Protein AF-A0A7J9DQA8-F1 (afdb_monomer)

Radius of gyration: 19.62 Å; Cα contacts (8 Å, |Δi|>4): 265; chains: 1; bounding box: 52×36×56 Å

Secondary structure (DSSP, 8-state):
----BTTB-----------SS--B--TT-HHHHH--SS--EEPPSSSS--SSPPPTT-EEHHHHHHHHHTS---S--------TT-EEEEEEE--TTSSPEEEEEETHHHHHHHHHHHHHS---TT-EEE----TTSTHHHHHHHHHHHTTPEEP---S-TTSHHHHHHHHHHHHHHHHT-SS----EE---SS-SS--EEEE-------

InterPro domains:
  IPR000873 AMP-dependent synthetase/ligase domain [PF00501] (58-165)
  IPR020845 AMP-binding, conserved site [PS00455] (90-101)
  IPR042099 ANL, N-terminal domain [G3DSA:3.40.50.12780] (25-192)
  IPR060614 Probable acyl-activating enzyme 17/18-like [PTHR44378] (31-171)

Nearest PDB structures (foldseek):
  4d4h-assembly1_A  TM=7.237E-01  e=1.135E-04  Planktothrix agardhii
  7ywk-assembly2_B  TM=7.013E-01  e=5.247E-04  Brevibacillus parabrevis
  4gs5-assembly1_A  TM=7.900E-01  e=3.336E-03  Dyadobacter fermentans DSM 18053
  9be3-assembly1_A  TM=8.246E-01  e=7.645E-03  Brevibacillus parabrevis
  6p3i-assembly1_A  TM=5.960E-01  e=1.357E-02  Eleftheria terrae

Organism: NCBI:txid34281

Mean predicted aligned error: 12.49 Å

Structure (mmCIF, N/CA/C/O backbone):
data_AF-A0A7J9DQA8-F1
#
_entry.id   AF-A0A7J9DQA8-F1
#
loop_
_atom_site.group_PDB
_atom_site.id
_atom_site.type_symbol
_atom_site.label_atom_id
_atom_site.label_alt_id
_atom_site.label_comp_id
_atom_site.label_asym_id
_atom_site.label_entity_id
_atom_site.label_seq_id
_atom_site.pdbx_PDB_ins_code
_atom_site.Cartn_x
_atom_site.Cartn_y
_atom_site.Cartn_z
_atom_site.occupancy
_atom_site.B_iso_or_equiv
_atom_site.auth_seq_id
_atom_site.auth_comp_id
_atom_site.auth_asym_id
_atom_site.auth_atom_id
_atom_site.pdbx_PDB_model_num
ATOM 1 N N . MET A 1 1 ? -19.651 7.550 0.293 1.00 22.80 1 MET A N 1
ATOM 2 C CA . MET A 1 1 ? -19.763 9.020 0.364 1.00 22.80 1 MET A CA 1
ATOM 3 C C . MET A 1 1 ? -18.492 9.519 1.039 1.00 22.80 1 MET A C 1
ATOM 5 O O . MET A 1 1 ? -18.241 9.113 2.163 1.00 22.80 1 MET A O 1
ATOM 9 N N . CYS A 1 2 ? -17.629 10.237 0.318 1.00 22.91 2 CYS A N 1
ATOM 10 C CA . CYS A 1 2 ? -16.375 10.779 0.850 1.00 22.91 2 CYS A CA 1
ATOM 11 C C . CYS A 1 2 ? -16.709 12.060 1.626 1.00 22.91 2 CYS A C 1
ATOM 13 O O . CYS A 1 2 ? -17.285 12.974 1.035 1.00 22.91 2 CYS A O 1
ATOM 15 N N . ARG A 1 3 ? -16.423 12.123 2.930 1.00 24.42 3 ARG A N 1
ATOM 16 C CA . ARG A 1 3 ? -16.505 13.375 3.697 1.00 24.42 3 ARG A CA 1
ATOM 17 C C . ARG A 1 3 ? -15.099 13.962 3.756 1.00 24.42 3 ARG A C 1
ATOM 19 O O . ARG A 1 3 ? -14.233 13.425 4.433 1.00 24.42 3 ARG A O 1
ATOM 26 N N . SER A 1 4 ? -14.876 15.020 2.983 1.00 25.25 4 SER A N 1
ATOM 27 C CA . SER A 1 4 ? -13.669 15.842 3.049 1.00 25.25 4 SER A CA 1
ATOM 28 C C . SER A 1 4 ? -13.911 16.939 4.080 1.00 25.25 4 SER A C 1
ATOM 30 O O . SER A 1 4 ? -14.714 17.840 3.838 1.00 25.25 4 SER A O 1
ATOM 32 N N . GLN A 1 5 ? -13.242 16.860 5.226 1.00 25.47 5 GLN A N 1
ATOM 33 C CA . GLN A 1 5 ? -12.885 18.055 5.982 1.00 25.47 5 GLN A CA 1
ATOM 34 C C . GLN A 1 5 ? -11.370 18.220 5.857 1.00 25.47 5 GLN A C 1
ATOM 36 O O . GLN A 1 5 ? -10.613 17.255 5.945 1.00 25.47 5 GLN A O 1
ATOM 41 N N . SER A 1 6 ? -10.968 19.446 5.529 1.00 35.44 6 SER A N 1
ATOM 42 C CA . SER A 1 6 ? -9.615 19.924 5.218 1.00 35.44 6 SER A CA 1
ATOM 43 C C . SER A 1 6 ? -8.465 19.000 5.663 1.00 35.44 6 SER A C 1
ATOM 45 O O . SER A 1 6 ? -8.165 18.891 6.849 1.00 35.44 6 SER A O 1
ATOM 47 N N . ASN A 1 7 ? -7.790 18.411 4.666 1.00 31.08 7 ASN A N 1
ATOM 48 C CA . ASN A 1 7 ? -6.582 17.569 4.732 1.00 31.08 7 ASN A CA 1
ATOM 49 C C . ASN A 1 7 ? -6.726 16.115 5.211 1.00 31.08 7 ASN A C 1
ATOM 51 O O . ASN A 1 7 ? -5.703 15.456 5.394 1.00 31.08 7 ASN A O 1
ATOM 55 N N . ILE A 1 8 ? -7.941 15.579 5.353 1.00 33.28 8 ILE A N 1
ATOM 56 C CA . ILE A 1 8 ? -8.134 14.175 5.743 1.00 33.28 8 ILE A CA 1
ATOM 57 C C . ILE A 1 8 ? -9.010 13.464 4.711 1.00 33.28 8 ILE A C 1
ATOM 59 O O . ILE A 1 8 ? -10.142 13.864 4.445 1.00 33.28 8 ILE A O 1
ATOM 63 N N . ALA A 1 9 ? -8.468 12.405 4.107 1.00 37.38 9 ALA A N 1
ATOM 64 C CA . ALA A 1 9 ? -9.199 11.532 3.199 1.00 37.38 9 ALA A CA 1
ATOM 65 C C . ALA A 1 9 ? -9.482 10.199 3.900 1.00 37.38 9 ALA A C 1
ATOM 67 O O . ALA A 1 9 ? -8.571 9.400 4.113 1.00 37.38 9 ALA A O 1
ATOM 68 N N . PHE A 1 10 ? -10.746 9.966 4.250 1.00 32.81 10 PHE A N 1
ATOM 69 C CA . PHE A 1 10 ? -11.227 8.675 4.736 1.00 32.81 10 PHE A CA 1
ATOM 70 C C . PHE A 1 10 ? -11.721 7.841 3.549 1.00 32.81 10 PHE A C 1
ATOM 72 O O . PHE A 1 10 ? -12.544 8.308 2.757 1.00 32.81 10 PHE A O 1
ATOM 79 N N . TYR A 1 11 ? -11.243 6.600 3.428 1.00 36.62 11 TYR A N 1
ATOM 80 C CA . TYR A 1 11 ? -11.641 5.668 2.364 1.00 36.62 11 TYR A CA 1
ATOM 81 C C . TYR A 1 11 ? -12.439 4.491 2.952 1.00 36.62 11 TYR A C 1
ATOM 83 O O . TYR A 1 11 ? -11.858 3.462 3.284 1.00 36.62 11 TYR A O 1
ATOM 91 N N . PRO A 1 12 ? -13.775 4.615 3.086 1.00 30.05 12 PRO A N 1
ATOM 92 C CA . PRO A 1 12 ? -14.590 3.694 3.882 1.00 30.05 12 PRO A CA 1
ATOM 93 C C . PRO A 1 12 ? -15.119 2.470 3.111 1.00 30.05 12 PRO A C 1
ATOM 95 O O . PRO A 1 12 ? -16.199 1.976 3.434 1.00 30.05 12 PRO A O 1
ATOM 98 N N . ARG A 1 13 ? -14.456 2.008 2.041 1.00 26.39 13 ARG A N 1
ATOM 99 C CA . ARG A 1 13 ? -14.834 0.750 1.361 1.00 26.39 13 ARG A CA 1
ATOM 100 C C . ARG A 1 13 ? -13.820 0.344 0.297 1.00 26.39 13 ARG A C 1
ATOM 102 O O . ARG A 1 13 ? -13.638 1.058 -0.687 1.00 26.39 13 ARG A O 1
ATOM 109 N N . TYR A 1 14 ? -13.232 -0.838 0.461 1.00 31.16 14 TYR A N 1
ATOM 110 C CA . TYR A 1 14 ? -12.548 -1.527 -0.625 1.00 31.16 14 TYR A CA 1
ATOM 111 C C . TYR A 1 14 ? -13.603 -2.179 -1.521 1.00 31.16 14 TYR A C 1
ATOM 113 O O . TYR A 1 14 ? -14.250 -3.152 -1.144 1.00 31.16 14 TYR A O 1
ATOM 121 N N . VAL A 1 15 ? -13.804 -1.621 -2.709 1.00 25.11 15 VAL A N 1
ATOM 122 C CA . VAL A 1 15 ? -14.340 -2.381 -3.838 1.00 25.11 15 VAL A CA 1
ATOM 123 C C . VAL A 1 15 ? -13.109 -2.762 -4.637 1.00 25.11 15 VAL A C 1
ATOM 125 O O . VAL A 1 15 ? -12.401 -1.871 -5.106 1.00 25.11 15 VAL A O 1
ATOM 128 N N . GLY A 1 16 ? -12.816 -4.061 -4.722 1.00 25.77 16 GLY A N 1
ATOM 129 C CA . GLY A 1 16 ? -11.712 -4.591 -5.516 1.00 25.77 16 GLY A CA 1
ATOM 130 C C . GLY A 1 16 ? -11.900 -4.208 -6.978 1.00 25.77 16 GLY A C 1
ATOM 131 O O . GLY A 1 16 ? -12.537 -4.920 -7.747 1.00 25.77 16 GLY A O 1
ATOM 132 N N . CYS A 1 17 ? -11.388 -3.040 -7.349 1.00 23.64 17 CYS A N 1
ATOM 133 C CA . CYS A 1 17 ? -11.404 -2.565 -8.713 1.00 23.64 17 CYS A CA 1
ATOM 134 C C . CYS A 1 17 ? -10.226 -3.228 -9.420 1.00 23.64 17 CYS A C 1
ATOM 136 O O . CYS A 1 17 ? -9.066 -2.971 -9.091 1.00 23.64 17 CYS A O 1
ATOM 138 N N . SER A 1 18 ? -10.519 -4.109 -10.374 1.00 28.45 18 SER A N 1
ATOM 139 C CA . SER A 1 18 ? -9.511 -4.548 -11.328 1.00 28.45 18 SER A CA 1
ATOM 140 C C . SER A 1 18 ? -9.129 -3.344 -12.184 1.00 28.45 18 SER A C 1
ATOM 142 O O . SER A 1 18 ? -9.852 -2.954 -13.101 1.00 28.45 18 SER A O 1
ATOM 144 N N . PHE A 1 19 ? -7.996 -2.728 -11.860 1.00 28.55 19 PHE A N 1
ATOM 145 C CA . PHE A 1 19 ? -7.361 -1.771 -12.748 1.00 28.55 19 PHE A CA 1
ATOM 146 C C . PHE A 1 19 ? -6.809 -2.559 -13.937 1.00 28.55 19 PHE A C 1
ATOM 148 O O . PHE A 1 19 ? -5.835 -3.296 -13.822 1.00 28.55 19 PHE A O 1
ATOM 155 N N . ARG A 1 20 ? -7.484 -2.436 -15.085 1.00 29.25 20 ARG A N 1
ATOM 156 C CA . ARG A 1 20 ? -7.071 -3.025 -16.371 1.00 29.25 20 ARG A CA 1
ATOM 157 C C . ARG A 1 20 ? -5.769 -2.428 -16.926 1.00 29.25 20 ARG A C 1
ATOM 159 O O . ARG A 1 20 ? -5.288 -2.897 -17.949 1.00 29.25 20 ARG A O 1
ATOM 166 N N . GLU A 1 21 ? -5.212 -1.410 -16.277 1.00 30.06 21 GLU A N 1
ATOM 167 C CA . GLU A 1 21 ? -4.067 -0.633 -16.745 1.00 30.06 21 GLU A CA 1
ATOM 168 C C . GLU A 1 21 ? -3.073 -0.539 -15.579 1.00 30.06 21 GLU A C 1
ATOM 170 O O . GLU A 1 21 ? -3.403 -0.025 -14.509 1.00 30.06 21 GLU A O 1
ATOM 175 N N . HIS A 1 22 ? -1.911 -1.174 -15.734 1.00 39.53 22 HIS A N 1
ATOM 176 C CA . HIS A 1 22 ? -0.985 -1.450 -14.642 1.00 39.53 22 HIS A CA 1
ATOM 177 C C . HIS A 1 22 ? 0.104 -0.367 -14.478 1.00 39.53 22 HIS A C 1
ATOM 179 O O . HIS A 1 22 ? 0.573 0.226 -15.441 1.00 39.53 22 HIS A O 1
ATOM 185 N N . PHE A 1 23 ? 0.569 -0.260 -13.227 1.00 33.25 23 PHE A N 1
ATOM 186 C CA . PHE A 1 23 ? 1.816 0.336 -12.723 1.00 33.25 23 PHE A CA 1
ATOM 187 C C . PHE A 1 23 ? 1.889 1.870 -12.572 1.00 33.25 23 PHE A C 1
ATOM 189 O O . PHE A 1 23 ? 2.045 2.625 -13.526 1.00 33.25 23 PHE A O 1
ATOM 196 N N . VAL A 1 24 ? 1.888 2.306 -11.302 1.00 36.50 24 VAL A N 1
ATOM 197 C CA . VAL A 1 24 ? 2.464 3.582 -10.847 1.00 36.50 24 VAL A CA 1
ATOM 198 C C . VAL A 1 24 ? 3.965 3.349 -10.702 1.00 36.50 24 VAL A C 1
ATOM 200 O O . VAL A 1 24 ? 4.386 2.590 -9.829 1.00 36.50 24 VAL A O 1
ATOM 203 N N . LEU A 1 25 ? 4.764 3.945 -11.584 1.00 42.09 25 LEU A N 1
ATOM 204 C CA . LEU A 1 25 ? 6.211 3.733 -11.634 1.00 42.09 25 LEU A CA 1
ATOM 205 C C . LEU A 1 25 ? 6.961 4.982 -11.186 1.00 42.09 25 LEU A C 1
ATOM 207 O O . LEU A 1 25 ? 6.647 6.105 -11.579 1.00 42.09 25 LEU A O 1
ATOM 211 N N . TRP A 1 26 ? 7.971 4.758 -10.350 1.00 39.41 26 TRP A N 1
ATOM 212 C CA . TRP A 1 26 ? 8.922 5.768 -9.914 1.00 39.41 26 TRP A CA 1
ATOM 213 C C . TRP A 1 26 ? 9.812 6.148 -11.109 1.00 39.41 26 TRP A C 1
ATOM 215 O O . TRP A 1 26 ? 10.642 5.362 -11.561 1.00 39.41 26 TRP A O 1
ATOM 225 N N . GLY A 1 27 ? 9.580 7.338 -11.667 1.00 36.75 27 GLY A N 1
ATOM 226 C CA . GLY A 1 27 ? 10.054 7.765 -12.990 1.00 36.75 27 GLY A CA 1
ATOM 227 C C . GLY A 1 27 ? 11.539 8.117 -13.117 1.00 36.75 27 GLY A C 1
ATOM 228 O O . GLY A 1 27 ? 11.855 9.204 -13.593 1.00 36.75 27 GLY A O 1
ATOM 229 N N . LYS A 1 28 ? 12.455 7.227 -12.722 1.00 43.16 28 LYS A N 1
ATOM 230 C CA . LYS A 1 28 ? 13.888 7.364 -13.057 1.00 43.16 28 LYS A CA 1
ATOM 231 C C . LYS A 1 28 ? 14.604 6.072 -13.465 1.00 43.16 28 LYS A C 1
ATOM 233 O O . LYS A 1 28 ? 15.791 6.143 -13.747 1.00 43.16 28 LYS A O 1
ATOM 238 N N . GLU A 1 29 ? 13.925 4.927 -13.519 1.00 56.78 29 GLU A N 1
ATOM 239 C CA . GLU A 1 29 ? 14.590 3.641 -13.768 1.00 56.78 29 GLU A CA 1
ATOM 240 C C . GLU A 1 29 ? 14.551 3.245 -15.263 1.00 56.78 29 GLU A C 1
ATOM 242 O O . GLU A 1 29 ? 13.463 2.964 -15.776 1.00 56.78 29 GLU A O 1
ATOM 247 N N . PRO A 1 30 ? 15.696 3.173 -15.975 1.00 53.59 30 PRO A N 1
ATOM 248 C CA . PRO A 1 30 ? 15.748 2.855 -17.409 1.00 53.59 30 PRO A CA 1
ATOM 249 C C . PRO A 1 30 ? 15.118 1.500 -17.761 1.00 53.59 30 PRO A C 1
ATOM 251 O O . PRO A 1 30 ? 14.457 1.362 -18.786 1.00 53.59 30 PRO A O 1
ATOM 254 N N . ARG A 1 31 ? 15.222 0.510 -16.868 1.00 57.56 31 ARG A N 1
ATOM 255 C CA . ARG A 1 31 ? 14.706 -0.855 -17.096 1.00 57.56 31 ARG A CA 1
ATOM 256 C C . ARG A 1 31 ? 13.184 -0.936 -17.163 1.00 57.56 31 ARG A C 1
ATOM 258 O O . ARG A 1 31 ? 12.629 -1.873 -17.727 1.00 57.56 31 ARG A O 1
ATOM 265 N N . VAL A 1 32 ? 12.492 0.038 -16.575 1.00 57.41 32 VAL A N 1
ATOM 266 C CA . VAL A 1 32 ? 11.029 0.129 -16.649 1.00 57.41 32 VAL A CA 1
ATOM 267 C C . VAL A 1 32 ? 10.589 0.546 -18.053 1.00 57.41 32 VAL A C 1
ATOM 269 O O . VAL A 1 32 ? 9.558 0.084 -18.534 1.00 57.41 32 VAL A O 1
ATOM 272 N N . VAL A 1 33 ? 11.393 1.371 -18.728 1.00 55.47 33 VAL A N 1
ATOM 273 C CA . VAL A 1 33 ? 11.162 1.783 -20.119 1.00 55.47 33 VAL A CA 1
ATOM 274 C C . VAL A 1 33 ? 11.298 0.575 -21.056 1.00 55.47 33 VAL A C 1
ATOM 276 O O . VAL A 1 33 ? 10.504 0.429 -21.983 1.00 55.47 33 VAL A O 1
ATOM 279 N N . GLU A 1 34 ? 12.223 -0.338 -20.756 1.00 57.22 34 GLU A N 1
ATOM 280 C CA . GLU A 1 34 ? 12.478 -1.573 -21.516 1.00 57.22 34 GLU A CA 1
ATOM 281 C C . GLU A 1 34 ? 11.451 -2.700 -21.261 1.00 57.22 34 GLU A C 1
ATOM 283 O O . GLU A 1 34 ? 11.358 -3.645 -22.043 1.00 57.22 34 GLU A O 1
ATOM 288 N N . ALA A 1 35 ? 10.646 -2.618 -20.192 1.00 61.06 35 ALA A N 1
ATOM 289 C CA . ALA A 1 35 ? 9.596 -3.592 -19.886 1.00 61.06 35 ALA A CA 1
ATOM 290 C C . ALA A 1 35 ? 8.347 -3.337 -20.762 1.00 61.06 35 ALA A C 1
ATOM 292 O O . ALA A 1 35 ? 7.496 -2.499 -20.452 1.00 61.06 35 ALA A O 1
ATOM 293 N N . ASP A 1 36 ? 8.266 -4.033 -21.896 1.00 58.34 36 ASP A N 1
ATOM 294 C CA . ASP A 1 36 ? 7.538 -3.569 -23.088 1.00 58.34 36 ASP A CA 1
ATOM 295 C C . ASP A 1 36 ? 5.993 -3.744 -23.142 1.00 58.34 36 ASP A C 1
ATOM 297 O O . ASP A 1 36 ? 5.334 -2.887 -23.726 1.00 58.34 36 ASP A O 1
ATOM 301 N N . PRO A 1 37 ? 5.299 -4.737 -22.546 1.00 67.12 37 PRO A N 1
ATOM 302 C CA . PRO A 1 37 ? 3.921 -4.979 -23.000 1.00 67.12 37 PRO A CA 1
ATOM 303 C C . PRO A 1 37 ? 2.843 -4.056 -22.402 1.00 67.12 37 PRO A C 1
ATOM 305 O O . PRO A 1 37 ? 1.724 -4.031 -22.916 1.00 67.12 37 PRO A O 1
ATOM 308 N N . PHE A 1 38 ? 3.113 -3.319 -21.318 1.00 73.56 38 PHE A N 1
ATOM 309 C CA . PHE A 1 38 ? 2.059 -2.610 -20.582 1.00 73.56 38 PHE A CA 1
ATOM 310 C C . PHE A 1 38 ? 2.205 -1.088 -20.639 1.00 73.56 38 PHE A C 1
ATOM 312 O O . PHE A 1 38 ? 3.262 -0.533 -20.340 1.00 73.56 38 PHE A O 1
ATOM 319 N N . LYS A 1 39 ? 1.089 -0.424 -20.967 1.00 82.44 39 LYS A N 1
ATOM 320 C CA . LYS A 1 39 ? 0.899 1.019 -20.785 1.00 82.44 39 LYS A CA 1
ATOM 321 C C . LYS A 1 39 ? 1.094 1.373 -19.314 1.00 82.44 39 LYS A C 1
ATOM 323 O O . LYS A 1 39 ? 0.380 0.828 -18.472 1.00 82.44 39 LYS A O 1
ATOM 328 N N . ALA A 1 40 ? 1.989 2.313 -19.041 1.00 84.81 40 ALA A N 1
ATOM 329 C CA . ALA A 1 40 ? 2.179 2.894 -17.722 1.00 84.81 40 ALA A CA 1
ATOM 330 C C . ALA A 1 40 ? 1.452 4.240 -17.598 1.00 84.81 40 ALA A C 1
ATOM 332 O O . ALA A 1 40 ? 1.360 5.020 -18.551 1.00 84.81 40 ALA A O 1
ATOM 333 N N . ILE A 1 41 ? 0.967 4.524 -16.389 1.00 88.50 41 ILE A N 1
ATOM 334 C CA . ILE A 1 41 ? 0.468 5.848 -16.013 1.00 88.50 41 ILE A CA 1
ATOM 335 C C . ILE A 1 41 ? 1.539 6.498 -15.139 1.00 88.50 41 ILE A C 1
ATOM 337 O O . ILE A 1 41 ? 1.817 6.037 -14.029 1.00 88.50 41 ILE A O 1
ATOM 341 N N . VAL A 1 42 ? 2.153 7.569 -15.637 1.00 85.62 42 VAL A N 1
ATOM 342 C CA . VAL A 1 42 ? 3.329 8.171 -14.997 1.00 85.62 42 VAL A CA 1
ATOM 343 C C . VAL A 1 42 ? 2.931 9.358 -14.129 1.00 85.62 42 VAL A C 1
ATOM 345 O O . VAL A 1 42 ? 2.337 10.333 -14.602 1.00 85.62 42 VAL A O 1
ATOM 348 N N . LEU A 1 43 ? 3.275 9.278 -12.843 1.00 86.94 43 LEU A N 1
ATOM 349 C CA . LEU A 1 43 ? 2.979 10.308 -11.854 1.00 86.94 43 LEU A CA 1
ATOM 350 C C . LEU A 1 43 ? 4.215 11.195 -11.633 1.00 86.94 43 LEU A C 1
ATOM 352 O O . LEU A 1 43 ? 5.302 10.669 -11.382 1.00 86.94 43 LEU A O 1
ATOM 356 N N . PRO A 1 44 ? 4.080 12.533 -11.698 1.00 83.31 44 PRO A N 1
ATOM 357 C CA . PRO A 1 44 ? 5.175 13.428 -11.350 1.00 83.31 44 PRO A CA 1
ATOM 358 C C . PRO A 1 44 ? 5.444 13.386 -9.839 1.00 83.31 44 PRO A C 1
ATOM 360 O O . PRO A 1 44 ? 4.519 13.334 -9.032 1.00 83.31 44 PRO A O 1
ATOM 363 N N . VAL A 1 45 ? 6.722 13.455 -9.450 1.00 73.62 45 VAL A N 1
ATOM 364 C CA . VAL A 1 45 ? 7.130 13.539 -8.031 1.00 73.62 45 VAL A CA 1
ATOM 365 C C . VAL A 1 45 ? 6.687 14.868 -7.409 1.00 73.62 45 VAL A C 1
ATOM 367 O O . VAL A 1 45 ? 6.352 14.927 -6.230 1.00 73.62 45 VAL A O 1
ATOM 370 N N . SER A 1 46 ? 6.679 15.940 -8.204 1.00 76.44 46 SER A N 1
ATOM 371 C CA . SER A 1 46 ? 6.175 17.257 -7.822 1.00 76.44 46 SER A CA 1
ATOM 372 C C . SER A 1 46 ? 5.668 18.004 -9.056 1.00 76.44 46 SER A C 1
ATOM 374 O O . SER A 1 46 ? 6.189 17.820 -10.158 1.00 76.44 46 SER A O 1
ATOM 376 N N . GLY A 1 47 ? 4.660 18.856 -8.872 1.00 79.56 47 GLY A N 1
ATOM 377 C CA . GLY A 1 47 ? 4.038 19.620 -9.952 1.00 79.56 47 GLY A CA 1
ATOM 378 C C . GLY A 1 47 ? 3.206 18.764 -10.914 1.00 79.56 47 GLY A C 1
ATOM 379 O O . GLY A 1 47 ? 2.735 17.686 -10.567 1.00 79.56 47 GLY A O 1
ATOM 380 N N . ASN A 1 48 ? 3.003 19.276 -12.132 1.00 76.38 48 ASN A N 1
ATOM 381 C CA . ASN A 1 48 ? 2.126 18.671 -13.148 1.00 76.38 48 ASN A CA 1
ATOM 382 C C . ASN A 1 48 ? 2.874 18.103 -14.364 1.00 76.38 48 ASN A C 1
ATOM 384 O O . ASN A 1 48 ? 2.246 17.504 -15.237 1.00 76.38 48 ASN A O 1
ATOM 388 N N . SER A 1 49 ? 4.183 18.331 -14.461 1.00 78.06 49 SER A N 1
ATOM 389 C CA . SER A 1 49 ? 5.008 17.940 -15.603 1.00 78.06 49 SER A CA 1
ATOM 390 C C . SER A 1 49 ? 5.882 16.745 -15.253 1.00 78.06 49 SER A C 1
ATOM 392 O O . SER A 1 49 ? 6.555 16.738 -14.222 1.00 78.06 49 SER A O 1
ATOM 394 N N . VAL A 1 50 ? 5.908 15.758 -16.140 1.00 80.75 50 VAL A N 1
ATOM 395 C CA . VAL A 1 50 ? 6.850 14.645 -16.057 1.00 80.75 50 VAL A CA 1
ATOM 396 C C . VAL A 1 50 ? 8.196 15.126 -16.615 1.00 80.75 50 VAL A C 1
ATOM 398 O O . VAL A 1 50 ? 8.241 15.691 -17.701 1.00 80.75 50 VAL A O 1
ATOM 401 N N . GLY A 1 51 ? 9.287 14.951 -15.866 1.00 78.19 51 GLY A N 1
ATOM 402 C CA . GLY A 1 51 ? 10.637 15.386 -16.265 1.00 78.19 51 GLY A CA 1
ATOM 403 C C . GLY A 1 51 ? 11.386 14.401 -17.170 1.00 78.19 51 GLY A C 1
ATOM 404 O O . GLY A 1 51 ? 12.610 14.456 -17.225 1.00 78.19 51 GLY A O 1
ATOM 405 N N . ILE A 1 52 ? 10.673 13.468 -17.804 1.00 80.50 52 ILE A N 1
ATOM 406 C CA . ILE A 1 52 ? 11.210 12.431 -18.692 1.00 80.50 52 ILE A CA 1
ATOM 407 C C . ILE A 1 52 ? 10.354 12.352 -19.958 1.00 80.50 52 ILE A C 1
ATOM 409 O O . ILE A 1 52 ? 9.159 12.654 -19.917 1.00 80.50 52 ILE A O 1
ATOM 413 N N . GLU A 1 53 ? 10.957 11.929 -21.066 1.00 83.31 53 GLU A N 1
ATOM 414 C CA . GLU A 1 53 ? 10.220 11.592 -22.283 1.00 83.31 53 GLU A CA 1
ATOM 415 C C . GLU A 1 53 ? 9.456 10.276 -22.067 1.00 83.31 53 GLU A C 1
ATOM 417 O O . GLU A 1 53 ? 10.027 9.277 -21.627 1.00 83.31 53 GLU A O 1
ATOM 422 N N . LEU A 1 54 ? 8.145 10.296 -22.315 1.00 84.06 54 LEU A N 1
ATOM 423 C CA . LEU A 1 54 ? 7.281 9.126 -22.161 1.00 84.06 54 LEU A CA 1
ATOM 424 C C . LEU A 1 54 ? 7.351 8.236 -23.404 1.00 84.06 54 LEU A C 1
ATOM 426 O O . LEU A 1 54 ? 7.483 8.726 -24.526 1.00 84.06 54 LEU A O 1
ATOM 430 N N . ARG A 1 55 ? 7.183 6.922 -23.221 1.00 83.94 55 ARG A N 1
ATOM 431 C CA . ARG A 1 55 ? 6.992 6.002 -24.351 1.00 83.94 55 ARG A CA 1
ATOM 432 C C . ARG A 1 55 ? 5.675 6.317 -25.057 1.00 83.94 55 ARG A C 1
ATOM 434 O O . ARG A 1 55 ? 4.734 6.799 -24.434 1.00 83.94 55 ARG A O 1
ATOM 441 N N . LYS A 1 56 ? 5.567 5.965 -26.342 1.00 85.75 56 LYS A N 1
ATOM 442 C CA . LYS A 1 56 ? 4.374 6.249 -27.166 1.00 85.75 56 LYS A CA 1
ATOM 443 C C . LYS A 1 56 ? 3.064 5.716 -26.570 1.00 85.75 56 LYS A C 1
ATOM 445 O O . LYS A 1 56 ? 2.010 6.284 -26.830 1.00 85.75 56 LYS A O 1
ATOM 450 N N . GLN A 1 57 ? 3.118 4.612 -25.826 1.00 86.12 57 GLN A N 1
ATOM 451 C CA . GLN A 1 57 ? 1.956 3.985 -25.196 1.00 86.12 57 GLN A CA 1
ATOM 452 C C . GLN A 1 57 ? 1.636 4.516 -23.794 1.00 86.12 57 GLN A C 1
ATOM 454 O O . GLN A 1 57 ? 0.521 4.285 -23.323 1.00 86.12 57 GLN A O 1
ATOM 459 N N . ASP A 1 58 ? 2.591 5.167 -23.128 1.00 87.50 58 ASP A N 1
ATOM 460 C CA . ASP A 1 58 ? 2.445 5.646 -21.755 1.00 87.50 58 ASP A CA 1
ATOM 461 C C . ASP A 1 58 ? 1.716 6.987 -21.726 1.00 87.50 58 ASP A C 1
ATOM 463 O O . ASP A 1 58 ? 1.790 7.776 -22.664 1.00 87.50 58 ASP A O 1
ATOM 467 N N . VAL A 1 59 ? 1.027 7.261 -20.620 1.00 89.81 59 VAL A N 1
ATOM 468 C CA . VAL A 1 59 ? 0.293 8.518 -20.438 1.00 89.81 59 VAL A CA 1
ATOM 469 C C . VAL A 1 59 ? 0.704 9.196 -19.142 1.00 89.81 59 VAL A C 1
ATOM 471 O O . VAL A 1 59 ? 0.966 8.552 -18.121 1.00 89.81 59 VAL A O 1
ATOM 474 N N . SER A 1 60 ? 0.740 10.526 -19.160 1.00 89.94 60 SER A N 1
ATOM 475 C CA . SER A 1 60 ? 0.937 11.293 -17.929 1.00 89.94 60 SER A CA 1
ATOM 476 C C . SER A 1 60 ? -0.286 11.167 -17.016 1.00 89.94 60 SER A C 1
ATOM 478 O O . SER A 1 60 ? -1.413 11.004 -17.485 1.00 89.94 60 SER A O 1
ATOM 480 N N . TRP A 1 61 ? -0.102 11.327 -15.705 1.00 89.00 61 TRP A N 1
ATOM 481 C CA . TRP A 1 61 ? -1.216 11.368 -14.752 1.00 89.00 61 TRP A CA 1
ATOM 482 C C . TRP A 1 61 ? -2.294 12.396 -15.134 1.00 89.00 61 TRP A C 1
ATOM 484 O O . TRP A 1 61 ? -3.489 12.128 -15.032 1.00 89.00 61 TRP A O 1
ATOM 494 N N . LYS A 1 62 ? -1.876 13.565 -15.633 1.00 88.94 62 LYS A N 1
ATOM 495 C CA . LYS A 1 62 ? -2.784 14.629 -16.077 1.00 88.94 62 LYS A CA 1
ATOM 496 C C . LYS A 1 62 ? -3.651 14.186 -17.258 1.00 88.94 62 LYS A C 1
ATOM 498 O O . LYS A 1 62 ? -4.851 14.452 -17.271 1.00 88.94 62 LYS A O 1
ATOM 503 N N . GLU A 1 63 ? -3.045 13.528 -18.237 1.00 90.06 63 GLU A N 1
ATOM 504 C CA . GLU A 1 63 ? -3.742 12.992 -19.406 1.00 90.06 63 GLU A CA 1
ATOM 505 C C . GLU A 1 63 ? -4.656 11.821 -19.034 1.00 90.06 63 GLU A C 1
ATOM 507 O O . GLU A 1 63 ? -5.814 11.777 -19.440 1.00 90.06 63 GLU A O 1
ATOM 512 N N . PHE A 1 64 ? -4.187 10.914 -18.178 1.00 89.81 64 PHE A N 1
ATOM 513 C CA . PHE A 1 64 ? -5.023 9.842 -17.649 1.00 89.81 64 PHE A CA 1
ATOM 514 C C . PHE A 1 64 ? -6.296 10.392 -16.985 1.00 89.81 64 PHE A C 1
ATOM 516 O O . PHE A 1 64 ? -7.398 9.919 -17.269 1.00 89.81 64 PHE A O 1
ATOM 523 N N . LEU A 1 65 ? -6.170 11.430 -16.149 1.00 89.06 65 LEU A N 1
ATOM 524 C CA . LEU A 1 65 ? -7.318 12.072 -15.507 1.00 89.06 65 LEU A CA 1
ATOM 525 C C . LEU A 1 65 ? -8.256 12.759 -16.507 1.00 89.06 65 LEU A C 1
ATOM 527 O O . LEU A 1 65 ? -9.473 12.693 -16.328 1.00 89.06 65 LEU A O 1
ATOM 531 N N . SER A 1 66 ? -7.733 13.403 -17.557 1.00 90.44 66 SER A N 1
ATOM 532 C CA . SER A 1 66 ? -8.585 14.042 -18.568 1.00 90.44 66 SER A CA 1
ATOM 533 C C . SER A 1 66 ? -9.417 13.011 -19.335 1.00 90.44 66 SER A C 1
ATOM 535 O O . SER A 1 66 ? -10.607 13.243 -19.552 1.00 90.44 66 SER A O 1
ATOM 537 N N . ILE A 1 67 ? -8.833 11.852 -19.658 1.00 88.44 67 ILE A N 1
ATOM 538 C CA . ILE A 1 67 ? -9.528 10.717 -20.281 1.00 88.44 67 ILE A CA 1
ATOM 539 C C . ILE A 1 67 ? -10.556 10.118 -19.314 1.00 88.44 67 ILE A C 1
ATOM 541 O O . ILE A 1 67 ? -11.701 9.867 -19.694 1.00 88.44 67 ILE A O 1
ATOM 545 N N . ALA A 1 68 ? -10.167 9.890 -18.057 1.00 85.94 68 ALA A N 1
ATOM 546 C CA . ALA A 1 68 ? -11.032 9.278 -17.052 1.00 85.94 68 ALA A CA 1
ATOM 547 C C . ALA A 1 68 ? -12.277 10.131 -16.757 1.00 85.94 68 ALA A C 1
ATOM 549 O O . ALA A 1 68 ? -13.365 9.581 -16.607 1.00 85.94 68 ALA A O 1
ATOM 550 N N . ASN A 1 69 ? -12.138 11.460 -16.734 1.00 86.31 69 ASN A N 1
ATOM 551 C CA . ASN A 1 69 ? -13.245 12.389 -16.485 1.00 86.31 69 ASN A CA 1
ATOM 552 C C . ASN A 1 69 ? -14.286 12.430 -17.614 1.00 86.31 69 ASN A C 1
ATOM 554 O O . ASN A 1 69 ? -15.414 12.856 -17.384 1.00 86.31 69 ASN A O 1
ATOM 558 N N . GLN A 1 70 ? -13.928 11.989 -18.820 1.00 87.25 70 GLN A N 1
ATOM 559 C CA . GLN A 1 70 ? -14.850 11.919 -19.958 1.00 87.25 70 GLN A CA 1
ATOM 560 C C . GLN A 1 70 ? -15.673 10.625 -19.971 1.00 87.25 70 GLN A C 1
ATOM 562 O O . GLN A 1 70 ? -16.614 10.498 -20.754 1.00 87.25 70 GLN A O 1
ATOM 567 N N . ARG A 1 71 ? -15.329 9.645 -19.127 1.00 81.88 71 ARG A N 1
ATOM 568 C CA . ARG A 1 71 ? -16.023 8.357 -19.060 1.00 81.88 71 ARG A CA 1
ATOM 569 C C . ARG A 1 71 ? -17.037 8.357 -17.912 1.00 81.88 71 ARG A C 1
ATOM 571 O O . ARG A 1 71 ? -16.706 8.797 -16.811 1.00 81.88 71 ARG A O 1
ATOM 578 N N . PRO A 1 72 ? -18.253 7.819 -18.112 1.00 78.38 72 PRO A N 1
ATOM 579 C CA . PRO A 1 72 ? -19.213 7.675 -17.027 1.00 78.38 72 PRO A CA 1
ATOM 580 C C . PRO A 1 72 ? -18.642 6.757 -15.942 1.00 78.38 72 PRO A C 1
ATOM 582 O O . PRO A 1 72 ? -18.188 5.641 -16.209 1.00 78.38 72 PRO A O 1
ATOM 585 N N . ARG A 1 73 ? -18.646 7.239 -14.697 1.00 72.56 73 ARG A N 1
ATOM 586 C CA . ARG A 1 73 ? -18.131 6.488 -13.553 1.00 72.56 73 ARG A CA 1
ATOM 587 C C . ARG A 1 73 ? -19.196 5.503 -13.080 1.00 72.56 73 ARG A C 1
ATOM 589 O O . ARG A 1 73 ? -20.213 5.907 -12.526 1.00 72.56 73 ARG A O 1
ATOM 596 N N . SER A 1 74 ? -18.962 4.211 -13.290 1.00 77.25 74 SER A N 1
ATOM 597 C CA . SER A 1 74 ? -19.800 3.179 -12.680 1.00 77.25 74 SER A CA 1
ATOM 598 C C . SER A 1 74 ? -19.576 3.158 -11.166 1.00 77.25 74 SER A C 1
ATOM 600 O O . SER A 1 74 ? -18.440 3.226 -10.698 1.00 77.25 74 SER A O 1
ATOM 602 N N . ASN A 1 75 ? -20.654 3.013 -10.395 1.00 75.00 75 ASN A N 1
ATOM 603 C CA . ASN A 1 75 ? -20.569 2.717 -8.960 1.00 75.00 75 ASN A CA 1
ATOM 604 C C . ASN A 1 75 ? -20.356 1.218 -8.688 1.00 75.00 75 ASN A C 1
ATOM 606 O O . ASN A 1 75 ? -20.205 0.816 -7.536 1.00 75.00 75 ASN A O 1
ATOM 610 N N . HIS A 1 76 ? -20.353 0.395 -9.738 1.00 79.12 76 HIS A N 1
ATOM 611 C CA . HIS A 1 76 ? -20.202 -1.048 -9.662 1.00 79.12 76 HIS A CA 1
ATOM 612 C C . HIS A 1 76 ? -19.043 -1.507 -10.550 1.00 79.12 76 HIS A C 1
ATOM 614 O O . HIS A 1 76 ? -19.034 -1.257 -11.757 1.00 79.12 76 HIS A O 1
ATOM 620 N N . TYR A 1 77 ? -18.073 -2.184 -9.942 1.00 80.62 77 TYR A N 1
ATOM 621 C CA . TYR A 1 77 ? -16.933 -2.785 -10.624 1.00 80.62 77 TYR A CA 1
ATOM 622 C C . TYR A 1 77 ? -16.957 -4.287 -10.356 1.00 80.62 77 TYR A C 1
ATOM 624 O O . TYR A 1 77 ? -16.978 -4.702 -9.197 1.00 80.62 77 TYR A O 1
ATOM 632 N N . SER A 1 78 ? -16.968 -5.097 -11.413 1.00 83.38 78 SER A N 1
ATOM 633 C CA . SER A 1 78 ? -16.894 -6.552 -11.280 1.00 83.38 78 SER A CA 1
ATOM 634 C C . SER A 1 78 ? -15.453 -6.976 -10.974 1.00 83.38 78 SER A C 1
ATOM 636 O O . SER A 1 78 ? -14.528 -6.496 -11.640 1.00 83.38 78 SER A O 1
ATOM 638 N N . PRO A 1 79 ? -15.235 -7.864 -9.991 1.00 84.19 79 PRO A N 1
ATOM 639 C CA . PRO A 1 79 ? -13.905 -8.379 -9.705 1.00 84.19 79 PRO A CA 1
ATOM 640 C C . PRO A 1 79 ? -13.390 -9.206 -10.888 1.00 84.19 79 PRO A C 1
ATOM 642 O O . PRO A 1 79 ? -14.156 -9.869 -11.588 1.00 84.19 79 PRO A O 1
ATOM 645 N N . VAL A 1 80 ? -12.074 -9.182 -11.097 1.00 85.75 80 VAL A N 1
ATOM 646 C CA . VAL A 1 80 ? -11.399 -10.010 -12.103 1.00 85.75 80 VAL A CA 1
ATOM 647 C C . VAL A 1 80 ? -10.512 -11.002 -11.376 1.00 85.75 80 VAL A C 1
ATOM 649 O O . VAL A 1 80 ? -9.606 -10.610 -10.642 1.00 85.75 80 VAL A O 1
ATOM 652 N N . TYR A 1 81 ? -10.763 -12.287 -11.601 1.00 88.19 81 TYR A N 1
ATOM 653 C CA . TYR A 1 81 ? -9.955 -13.358 -11.038 1.00 88.19 81 TYR A CA 1
ATOM 654 C C . TYR A 1 81 ? -8.584 -13.403 -11.710 1.00 88.19 81 TYR A C 1
ATOM 656 O O . TYR A 1 81 ? -8.467 -13.312 -12.935 1.00 88.19 81 TYR A O 1
ATOM 664 N N . ARG A 1 82 ? -7.541 -13.543 -10.895 1.00 89.31 82 ARG A N 1
ATOM 665 C CA . ARG A 1 82 ? -6.155 -13.693 -11.336 1.00 89.31 82 ARG A CA 1
ATOM 666 C C . ARG A 1 82 ? -5.483 -14.823 -10.551 1.00 89.31 82 ARG A C 1
ATOM 668 O O . ARG A 1 82 ? -5.811 -14.998 -9.378 1.00 89.31 82 ARG A O 1
ATOM 675 N N . PRO A 1 83 ? -4.559 -15.572 -11.174 1.00 92.81 83 PRO A N 1
ATOM 676 C CA . PRO A 1 83 ? -3.698 -16.522 -10.476 1.00 92.81 83 PRO A CA 1
ATOM 677 C C . PRO A 1 83 ? -2.945 -15.897 -9.288 1.00 92.81 83 PRO A C 1
ATOM 679 O O . PRO A 1 83 ? -2.627 -14.706 -9.303 1.00 92.81 83 PRO A O 1
ATOM 682 N N . ILE A 1 84 ? -2.639 -16.701 -8.263 1.00 92.75 84 ILE A N 1
ATOM 683 C CA . ILE A 1 84 ? -1.996 -16.241 -7.016 1.00 92.75 84 ILE A CA 1
ATOM 684 C C . ILE A 1 84 ? -0.581 -15.670 -7.232 1.00 92.75 84 ILE A C 1
ATOM 686 O O . ILE A 1 84 ? -0.119 -14.815 -6.478 1.00 92.75 84 ILE A O 1
ATOM 690 N N . ASP A 1 85 ? 0.096 -16.125 -8.280 1.00 92.88 85 ASP A N 1
ATOM 691 C CA . ASP A 1 85 ? 1.428 -15.725 -8.732 1.00 92.88 85 ASP A CA 1
ATOM 692 C C . ASP A 1 85 ? 1.413 -14.485 -9.644 1.00 92.88 85 ASP A C 1
ATOM 694 O O . ASP A 1 85 ? 2.469 -13.963 -9.993 1.00 92.88 85 ASP A O 1
ATOM 698 N N . SER A 1 86 ? 0.235 -13.954 -9.988 1.00 89.62 86 SER A N 1
ATOM 699 C CA . SER A 1 86 ? 0.134 -12.730 -10.788 1.00 89.62 86 SER A CA 1
ATOM 700 C C . SER A 1 86 ? 0.706 -11.527 -10.039 1.00 89.62 86 SER A C 1
ATOM 702 O O . SER A 1 86 ? 0.261 -11.209 -8.934 1.00 89.62 86 SER A O 1
ATOM 704 N N . THR A 1 87 ? 1.648 -10.820 -10.667 1.00 89.25 87 THR A N 1
ATOM 705 C CA . THR A 1 87 ? 2.267 -9.605 -10.122 1.00 89.25 87 THR A CA 1
ATOM 706 C C . THR A 1 87 ? 1.261 -8.460 -10.008 1.00 89.25 87 THR A C 1
ATOM 708 O O . THR A 1 87 ? 0.560 -8.129 -10.965 1.00 89.25 87 THR A O 1
ATOM 711 N N . ILE A 1 88 ? 1.225 -7.816 -8.842 1.00 88.69 88 ILE A N 1
ATOM 712 C CA . ILE A 1 88 ? 0.337 -6.683 -8.535 1.00 88.69 88 ILE A CA 1
ATOM 713 C C . ILE A 1 88 ? 1.094 -5.392 -8.219 1.00 88.69 88 ILE A C 1
ATOM 715 O O . ILE A 1 88 ? 0.543 -4.302 -8.353 1.00 88.69 88 ILE A O 1
ATOM 719 N N . ASN A 1 89 ? 2.340 -5.504 -7.761 1.00 87.81 89 ASN A N 1
ATOM 720 C CA . ASN A 1 89 ? 3.155 -4.378 -7.329 1.00 87.81 89 ASN A CA 1
ATOM 721 C C . ASN A 1 89 ? 4.636 -4.716 -7.536 1.00 87.81 89 ASN A C 1
ATOM 723 O O . ASN A 1 89 ? 5.014 -5.886 -7.498 1.00 87.81 89 ASN A O 1
ATOM 727 N N . ILE A 1 90 ? 5.462 -3.703 -7.783 1.00 87.38 90 ILE A N 1
ATOM 728 C CA . ILE A 1 90 ? 6.915 -3.845 -7.872 1.00 87.38 90 ILE A CA 1
ATOM 729 C C . ILE A 1 90 ? 7.514 -2.800 -6.942 1.00 87.38 90 ILE A C 1
ATOM 731 O O . ILE A 1 90 ? 7.304 -1.602 -7.130 1.00 87.38 90 ILE A O 1
ATOM 735 N N . LEU A 1 91 ? 8.260 -3.271 -5.950 1.00 85.44 91 LEU A N 1
ATOM 736 C CA . LEU A 1 91 ? 9.022 -2.425 -5.042 1.00 85.44 91 LEU A CA 1
ATOM 737 C C . LEU A 1 91 ? 10.476 -2.398 -5.486 1.00 85.44 91 LEU A C 1
ATOM 739 O O . LEU A 1 91 ? 11.012 -3.414 -5.917 1.00 85.44 91 LEU A O 1
ATOM 743 N N . PHE A 1 92 ? 11.127 -1.253 -5.338 1.00 85.00 92 PHE A N 1
ATOM 744 C CA . PHE A 1 92 ? 12.552 -1.126 -5.606 1.00 85.00 92 PHE A CA 1
ATOM 745 C C . PHE A 1 92 ? 13.309 -0.974 -4.293 1.00 85.00 92 PHE A C 1
ATOM 747 O O . PHE A 1 92 ? 12.919 -0.186 -3.430 1.00 85.00 92 PHE A O 1
ATOM 754 N N . SER A 1 93 ? 14.395 -1.727 -4.141 1.00 82.31 93 SER A N 1
ATOM 755 C CA . SER A 1 93 ? 15.336 -1.567 -3.032 1.00 82.31 93 SER A CA 1
ATOM 756 C C . SER A 1 93 ? 16.703 -1.128 -3.546 1.00 82.31 93 SER A C 1
ATOM 758 O O . SER A 1 93 ? 17.090 -1.457 -4.668 1.00 82.31 93 SER A O 1
ATOM 760 N N . SER A 1 94 ? 17.450 -0.383 -2.728 1.00 78.62 94 SER A N 1
ATOM 761 C CA . SER A 1 94 ? 18.840 -0.034 -3.027 1.00 78.62 94 SER A CA 1
ATOM 762 C C . SER A 1 94 ? 19.681 -1.314 -3.050 1.00 78.62 94 SER A C 1
ATOM 764 O O . SER A 1 94 ? 19.909 -1.931 -2.006 1.00 78.62 94 SER A O 1
ATOM 766 N N . GLY A 1 95 ? 20.108 -1.758 -4.231 1.00 66.62 95 GLY A N 1
ATOM 767 C CA . GLY A 1 95 ? 21.018 -2.892 -4.355 1.00 66.62 95 GLY A CA 1
ATOM 768 C C . GLY A 1 95 ? 22.418 -2.548 -3.838 1.00 66.62 95 GLY A C 1
ATOM 769 O O . GLY A 1 95 ? 22.838 -1.396 -3.855 1.00 66.62 95 GLY A O 1
ATOM 770 N N . THR A 1 96 ? 23.182 -3.560 -3.423 1.00 66.56 96 THR A N 1
ATOM 771 C CA . THR A 1 96 ? 24.609 -3.412 -3.070 1.00 66.56 96 THR A CA 1
ATOM 772 C C . THR A 1 96 ? 25.494 -3.093 -4.279 1.00 66.56 96 THR A C 1
ATOM 774 O O . THR A 1 96 ? 26.623 -2.648 -4.117 1.00 66.56 96 THR A O 1
ATOM 777 N N . THR A 1 97 ? 24.983 -3.314 -5.491 1.00 71.19 97 THR A N 1
ATOM 778 C CA . THR A 1 97 ? 25.681 -3.157 -6.774 1.00 71.19 97 THR A CA 1
ATOM 779 C C . THR A 1 97 ? 25.357 -1.830 -7.476 1.00 71.19 97 THR A C 1
ATOM 781 O O . THR A 1 97 ? 25.571 -1.715 -8.676 1.00 71.19 97 THR A O 1
ATOM 784 N N . GLY A 1 98 ? 24.798 -0.844 -6.763 1.00 68.25 98 GLY A N 1
ATOM 785 C CA . GLY A 1 98 ? 24.428 0.480 -7.290 1.00 68.25 98 GLY A CA 1
ATOM 786 C C . GLY A 1 98 ? 23.043 0.535 -7.944 1.00 68.25 98 GLY A C 1
ATOM 787 O O . GLY A 1 98 ? 22.276 1.456 -7.681 1.00 68.25 98 GLY A O 1
ATOM 788 N N . GLU A 1 99 ? 22.689 -0.489 -8.716 1.00 71.50 99 GLU A N 1
ATOM 789 C CA . GLU A 1 99 ? 21.400 -0.573 -9.412 1.00 71.50 99 GLU A CA 1
ATOM 790 C C . GLU A 1 99 ? 20.252 -1.007 -8.474 1.00 71.50 99 GLU A C 1
ATOM 792 O O . GLU A 1 99 ? 20.414 -1.983 -7.720 1.00 71.50 99 GLU A O 1
ATOM 797 N N . PRO A 1 100 ? 19.076 -0.345 -8.513 1.00 74.75 100 PRO A N 1
ATOM 798 C CA . PRO A 1 100 ? 17.916 -0.761 -7.735 1.00 74.75 100 PRO A CA 1
ATOM 799 C C . PRO A 1 100 ? 17.429 -2.168 -8.107 1.00 74.75 100 PRO A C 1
ATOM 801 O O . PRO A 1 100 ? 17.288 -2.522 -9.277 1.00 74.75 100 PRO A O 1
ATOM 804 N N . LYS A 1 101 ? 17.125 -2.988 -7.097 1.00 81.38 101 LYS A N 1
ATOM 805 C CA . LYS A 1 101 ? 16.575 -4.335 -7.296 1.00 81.38 101 LYS A CA 1
ATOM 806 C C . LYS A 1 101 ? 15.053 -4.270 -7.310 1.00 81.38 101 LYS A C 1
ATOM 808 O O . LYS A 1 101 ? 14.453 -3.830 -6.331 1.00 81.38 101 LYS A O 1
ATOM 813 N N . ALA A 1 102 ? 14.445 -4.739 -8.397 1.00 84.06 102 ALA A N 1
ATOM 814 C CA . ALA A 1 102 ? 13.000 -4.905 -8.498 1.00 84.06 102 ALA A CA 1
ATOM 815 C C . ALA A 1 102 ? 12.546 -6.140 -7.703 1.00 84.06 102 ALA A C 1
ATOM 817 O O . ALA A 1 102 ? 13.051 -7.244 -7.902 1.00 84.06 102 ALA A O 1
ATOM 818 N N . ILE A 1 103 ? 11.578 -5.948 -6.813 1.00 86.81 103 ILE A N 1
ATOM 819 C CA . ILE A 1 103 ? 10.989 -6.974 -5.957 1.00 86.81 103 ILE A CA 1
ATOM 820 C C . ILE A 1 103 ? 9.507 -7.077 -6.338 1.00 86.81 103 ILE A C 1
ATOM 822 O O . ILE A 1 103 ? 8.704 -6.250 -5.890 1.00 86.81 103 ILE A O 1
ATOM 826 N N . PRO A 1 104 ? 9.129 -8.043 -7.196 1.00 88.75 104 PRO A N 1
ATOM 827 C CA . PRO A 1 104 ? 7.741 -8.232 -7.577 1.00 88.75 104 PRO A CA 1
ATOM 828 C C . PRO A 1 104 ? 6.947 -8.805 -6.403 1.00 88.75 104 PRO A C 1
ATOM 830 O O . PRO A 1 104 ? 7.368 -9.747 -5.732 1.00 88.75 104 PRO A O 1
ATOM 833 N N . TRP A 1 105 ? 5.774 -8.236 -6.168 1.00 91.44 105 TRP A N 1
ATOM 834 C CA . TRP A 1 105 ? 4.770 -8.758 -5.253 1.00 91.44 105 TRP A CA 1
ATOM 835 C C . TRP A 1 105 ? 3.617 -9.336 -6.046 1.00 91.44 105 TRP A C 1
ATOM 837 O O . TRP A 1 105 ? 3.165 -8.736 -7.024 1.00 91.44 105 TRP A O 1
ATOM 847 N N . THR A 1 106 ? 3.119 -10.478 -5.592 1.00 93.81 106 THR A N 1
ATOM 848 C CA . THR A 1 106 ? 2.004 -11.182 -6.220 1.00 93.81 106 THR A CA 1
ATOM 849 C C . THR A 1 106 ? 0.719 -10.999 -5.415 1.00 93.81 106 THR A C 1
ATOM 851 O O . THR A 1 106 ? 0.714 -10.353 -4.364 1.00 93.81 106 THR A O 1
ATOM 854 N N . GLN A 1 107 ? -0.379 -11.595 -5.879 1.00 91.62 107 GLN A N 1
ATOM 855 C CA . GLN A 1 107 ? -1.657 -11.630 -5.158 1.00 91.62 107 GLN A CA 1
ATOM 856 C C . GLN A 1 107 ? -1.550 -12.252 -3.749 1.00 91.62 107 GLN A C 1
ATOM 858 O O . GLN A 1 107 ? -2.427 -12.031 -2.916 1.00 91.62 107 GLN A O 1
ATOM 863 N N . LEU A 1 108 ? -0.478 -12.996 -3.445 1.00 94.62 108 LEU A N 1
ATOM 864 C CA . LEU A 1 108 ? -0.239 -13.550 -2.109 1.00 94.62 108 LEU A CA 1
ATOM 865 C C . LEU A 1 108 ? 0.171 -12.483 -1.082 1.00 94.62 108 LEU A C 1
ATOM 867 O O . LEU A 1 108 ? -0.200 -12.590 0.090 1.00 94.62 108 LEU A O 1
ATOM 871 N N . SER A 1 109 ? 0.917 -11.454 -1.495 1.00 95.00 109 SER A N 1
ATOM 872 C CA . SER A 1 109 ? 1.468 -10.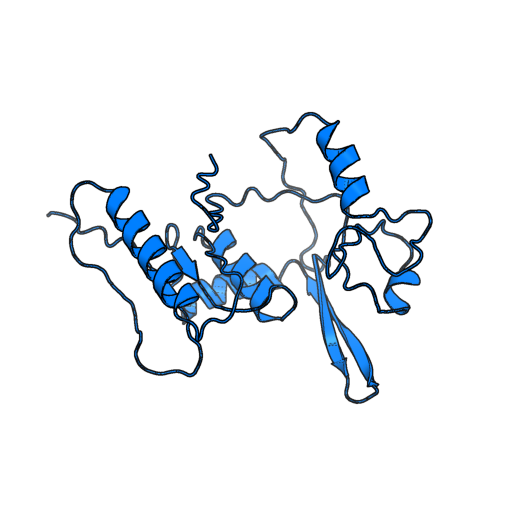455 -0.569 1.00 95.00 109 SER A CA 1
ATOM 873 C C . SER A 1 109 ? 0.381 -9.703 0.218 1.00 95.00 109 SER A C 1
ATOM 875 O O . SER A 1 109 ? 0.504 -9.638 1.443 1.00 95.00 109 SER A O 1
ATOM 877 N N . PRO A 1 110 ? -0.715 -9.203 -0.396 1.00 94.81 110 PRO A N 1
ATOM 878 C CA . PRO A 1 110 ? -1.815 -8.572 0.334 1.00 94.81 110 PRO A CA 1
ATOM 879 C C . PRO A 1 110 ? -2.464 -9.486 1.372 1.00 94.81 110 PRO A C 1
ATOM 881 O O . PRO A 1 110 ? -2.754 -9.041 2.479 1.00 94.81 110 PRO A O 1
ATOM 884 N N . ILE A 1 111 ? -2.656 -10.768 1.039 1.00 94.81 111 ILE A N 1
ATOM 885 C CA . ILE A 1 111 ? -3.278 -11.754 1.934 1.00 94.81 111 ILE A CA 1
ATOM 886 C C . ILE A 1 111 ? -2.411 -11.940 3.182 1.00 94.81 111 ILE A C 1
ATOM 888 O O . ILE A 1 111 ? -2.928 -11.939 4.300 1.00 94.81 111 ILE A O 1
ATOM 892 N N . ARG A 1 112 ? -1.086 -12.035 3.007 1.00 96.06 112 ARG A N 1
ATOM 893 C CA . ARG A 1 112 ? -0.145 -12.121 4.133 1.00 96.06 112 ARG A CA 1
ATOM 894 C C . ARG A 1 112 ? -0.124 -10.834 4.956 1.00 96.06 112 ARG A C 1
ATOM 896 O O . ARG A 1 112 ? -0.258 -10.920 6.167 1.00 96.06 112 ARG A O 1
ATOM 903 N N . CYS A 1 113 ? -0.094 -9.661 4.319 1.00 95.38 113 CYS A N 1
ATOM 904 C CA . CYS A 1 113 ? -0.185 -8.374 5.025 1.00 95.38 113 CYS A CA 1
ATOM 905 C C . CYS A 1 113 ? -1.472 -8.268 5.865 1.00 95.38 113 CYS A C 1
ATOM 907 O O . CYS A 1 113 ? -1.447 -7.787 6.999 1.00 95.38 113 CYS A O 1
ATOM 909 N N . SER A 1 114 ? -2.604 -8.731 5.324 1.00 95.25 114 SER A N 1
ATOM 910 C CA . SER A 1 114 ? -3.885 -8.757 6.039 1.00 95.25 114 SER A CA 1
ATOM 911 C C . SER A 1 114 ? -3.831 -9.678 7.251 1.00 95.25 114 SER A C 1
ATOM 913 O O . SER A 1 114 ? -4.208 -9.252 8.342 1.00 95.25 114 SER A O 1
ATOM 915 N N . ALA A 1 115 ? -3.324 -10.902 7.075 1.00 96.44 115 ALA A N 1
ATOM 916 C CA . ALA A 1 115 ? -3.178 -11.874 8.153 1.00 96.44 115 ALA A CA 1
ATOM 917 C C . ALA A 1 115 ? -2.238 -11.364 9.256 1.00 96.44 115 ALA A C 1
ATOM 919 O O . ALA A 1 115 ? -2.584 -11.436 10.432 1.00 96.44 115 ALA A O 1
ATOM 920 N N . ASP A 1 116 ? -1.096 -10.781 8.887 1.00 93.69 116 ASP A N 1
ATOM 921 C CA . ASP A 1 116 ? -0.128 -10.241 9.842 1.00 93.69 116 ASP A CA 1
ATOM 922 C C . ASP A 1 116 ? -0.688 -9.036 10.597 1.00 93.69 116 ASP A C 1
ATOM 924 O O . ASP A 1 116 ? -0.481 -8.908 11.802 1.00 93.69 116 ASP A O 1
ATOM 928 N N . GLY A 1 117 ? -1.426 -8.160 9.916 1.00 90.25 117 GLY A N 1
ATOM 929 C CA . GLY A 1 117 ? -2.095 -7.037 10.561 1.00 90.25 117 GLY A CA 1
ATOM 930 C C . GLY A 1 117 ? -3.213 -7.468 11.504 1.00 90.25 117 GLY A C 1
ATOM 931 O O . GLY A 1 117 ? -3.347 -6.906 12.587 1.00 90.25 117 GLY A O 1
ATOM 932 N N . TRP A 1 118 ? -3.973 -8.496 11.132 1.00 91.38 118 TRP A N 1
ATOM 933 C CA . TRP A 1 118 ? -5.001 -9.068 11.995 1.00 91.38 118 TRP A CA 1
ATOM 934 C C . TRP A 1 118 ? -4.393 -9.761 13.221 1.00 91.38 118 TRP A C 1
ATOM 936 O O . TRP A 1 118 ? -4.878 -9.571 14.329 1.00 91.38 118 TRP A O 1
ATOM 946 N N . ALA A 1 119 ? -3.313 -10.528 13.049 1.00 90.75 119 ALA A N 1
ATOM 947 C CA . ALA A 1 119 ? -2.715 -11.314 14.127 1.00 90.75 119 ALA A CA 1
ATOM 948 C C . ALA A 1 119 ? -1.824 -10.485 15.067 1.00 90.75 119 ALA A C 1
ATOM 950 O O . ALA A 1 119 ? -1.915 -10.630 16.282 1.00 90.75 119 ALA A O 1
ATOM 951 N N . HIS A 1 120 ? -0.959 -9.624 14.524 1.00 87.69 120 HIS A N 1
ATOM 952 C CA . HIS A 1 120 ? 0.054 -8.913 15.316 1.00 87.69 120 HIS A CA 1
ATOM 953 C C . HIS A 1 120 ? -0.396 -7.526 15.771 1.00 87.69 120 HIS A C 1
ATOM 955 O O . HIS A 1 120 ? 0.074 -7.043 16.796 1.00 87.69 120 HIS A O 1
ATOM 961 N N . ASN A 1 121 ? -1.273 -6.875 15.004 1.00 85.19 121 ASN A N 1
ATOM 962 C CA . ASN A 1 121 ? -1.769 -5.532 15.313 1.00 85.19 121 ASN A CA 1
ATOM 963 C C . ASN A 1 121 ? -3.254 -5.551 15.695 1.00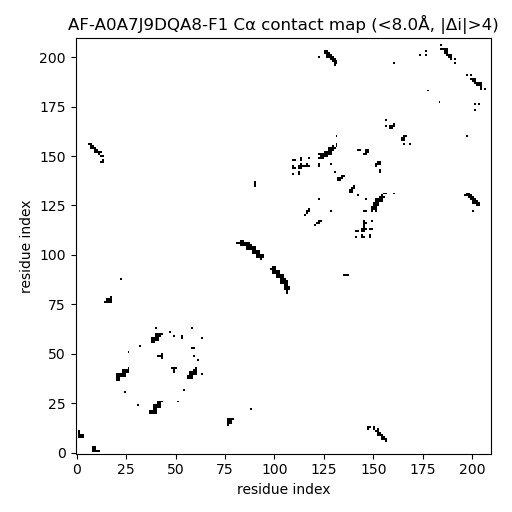 85.19 121 ASN A C 1
ATOM 965 O O . ASN A 1 121 ? -3.842 -4.498 15.88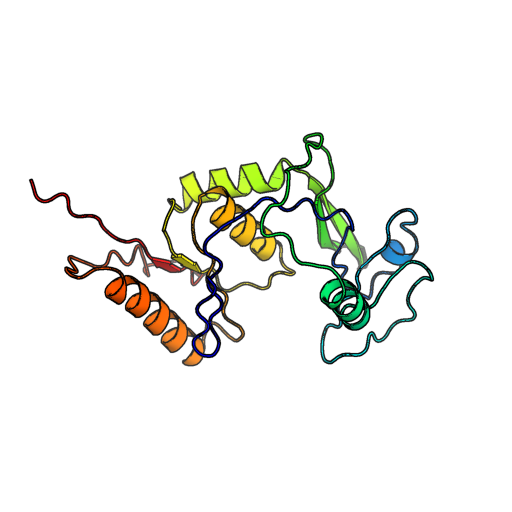2 1.00 85.19 121 ASN A O 1
ATOM 969 N N . ASP A 1 122 ? -3.879 -6.728 15.780 1.00 89.44 122 ASP A N 1
ATOM 970 C CA . ASP A 1 122 ? -5.311 -6.868 16.045 1.00 89.44 122 ASP A CA 1
ATOM 971 C C . ASP A 1 122 ? -6.169 -5.958 15.152 1.00 89.44 122 ASP A C 1
ATOM 973 O O . ASP A 1 122 ? -7.111 -5.354 15.633 1.00 89.44 122 ASP A O 1
ATOM 977 N N . ILE A 1 123 ? -5.850 -5.768 13.869 1.00 87.31 123 ILE A N 1
ATOM 978 C CA . ILE A 1 123 ? -6.622 -4.849 13.012 1.00 87.31 123 ILE A CA 1
ATOM 979 C C . ILE A 1 123 ? -7.949 -5.501 12.626 1.00 87.31 123 ILE A C 1
ATOM 981 O O . ILE A 1 123 ? -7.975 -6.568 12.005 1.00 87.31 123 ILE A O 1
ATOM 985 N N . ARG A 1 124 ? -9.061 -4.853 12.988 1.00 88.75 124 ARG A N 1
ATOM 986 C CA . ARG A 1 124 ? -10.421 -5.366 12.781 1.00 88.75 124 ARG A CA 1
ATOM 987 C C . ARG A 1 124 ? -11.244 -4.450 11.885 1.00 88.75 124 ARG A C 1
ATOM 989 O O . ARG A 1 124 ? -10.924 -3.284 11.665 1.00 88.75 124 ARG A O 1
ATOM 996 N N . ALA A 1 125 ? -12.346 -5.001 11.387 1.00 90.69 125 ALA A N 1
ATOM 997 C CA . ALA A 1 125 ? -13.300 -4.254 10.588 1.00 90.69 125 ALA A CA 1
ATOM 998 C C . ALA A 1 125 ? -13.861 -3.065 11.380 1.00 90.69 125 ALA A C 1
ATOM 1000 O O . ALA A 1 125 ? -14.295 -3.220 12.521 1.00 90.69 125 ALA A O 1
ATOM 1001 N N . GLY A 1 126 ? -13.875 -1.891 10.750 1.00 86.25 126 GLY A N 1
ATOM 1002 C CA . GLY A 1 126 ? -14.320 -0.642 11.369 1.00 86.25 126 GLY A CA 1
ATOM 1003 C C . GLY A 1 126 ? -13.248 0.118 12.154 1.00 86.25 126 GLY A C 1
ATOM 1004 O O . GLY A 1 126 ? -13.510 1.258 12.520 1.00 86.25 126 GLY A O 1
ATOM 1005 N N . ASP A 1 127 ? -12.056 -0.448 12.369 1.00 85.56 127 ASP A N 1
ATOM 1006 C CA . ASP A 1 127 ? -10.949 0.297 12.979 1.00 85.56 127 ASP A CA 1
ATOM 1007 C C . ASP A 1 127 ? -10.471 1.427 12.057 1.00 85.56 127 ASP A C 1
ATOM 1009 O O . ASP A 1 127 ? -10.530 1.315 10.828 1.00 85.56 127 ASP A O 1
ATOM 1013 N N . VAL A 1 128 ? -9.913 2.486 12.643 1.00 86.81 128 VAL A N 1
ATOM 1014 C CA . VAL A 1 128 ? -9.116 3.479 11.916 1.00 86.81 128 VAL A CA 1
ATOM 1015 C C . VAL A 1 128 ? -7.649 3.269 12.255 1.00 86.81 128 VAL A C 1
ATOM 1017 O O . VAL A 1 128 ? -7.242 3.371 13.412 1.00 86.81 128 VAL A O 1
ATOM 1020 N N . TYR A 1 129 ? -6.846 2.982 11.236 1.00 87.50 129 TYR A N 1
ATOM 1021 C CA . TYR A 1 129 ? -5.432 2.667 11.381 1.00 87.50 129 TYR A CA 1
ATOM 1022 C C . TYR A 1 129 ? -4.561 3.716 10.693 1.00 87.50 129 TYR A C 1
ATOM 1024 O O . TYR A 1 129 ? -4.795 4.100 9.544 1.00 87.50 129 TYR A O 1
ATOM 1032 N N . CYS A 1 130 ? -3.531 4.169 11.398 1.00 87.88 130 CYS A N 1
ATOM 1033 C CA . CYS A 1 130 ? -2.535 5.101 10.906 1.00 87.88 130 CYS A CA 1
ATOM 1034 C C . CYS A 1 130 ? -1.134 4.600 11.255 1.00 87.88 130 CYS A C 1
ATOM 1036 O O . CYS A 1 130 ? -0.765 4.478 12.422 1.00 87.88 130 CYS A O 1
ATOM 1038 N N . TRP A 1 131 ? -0.320 4.387 10.227 1.00 88.00 131 TRP A N 1
ATOM 1039 C CA . TRP A 1 131 ? 1.122 4.240 10.365 1.00 88.00 131 TRP A CA 1
ATOM 1040 C C . TRP A 1 131 ? 1.773 5.340 9.523 1.00 88.00 131 TRP A C 1
ATOM 1042 O O . TRP A 1 131 ? 1.631 5.325 8.297 1.00 88.00 131 TRP A O 1
ATOM 1052 N N . PRO A 1 132 ? 2.488 6.301 10.130 1.00 84.50 132 PRO A N 1
ATOM 1053 C CA . PRO A 1 132 ? 3.153 7.368 9.401 1.00 84.50 132 PRO A CA 1
ATOM 1054 C C . PRO A 1 132 ? 4.320 6.792 8.596 1.00 84.50 132 PRO A C 1
ATOM 1056 O O . PRO A 1 132 ? 5.408 6.547 9.116 1.00 84.50 132 PRO A O 1
ATOM 1059 N N . THR A 1 133 ? 4.070 6.540 7.315 1.00 86.31 133 THR A N 1
ATOM 1060 C CA . THR A 1 133 ? 5.041 6.020 6.354 1.00 86.31 133 THR A CA 1
ATOM 1061 C C . THR A 1 133 ? 4.803 6.626 4.974 1.00 86.31 133 THR A C 1
ATOM 1063 O O . THR A 1 133 ? 3.762 7.230 4.713 1.00 86.31 133 THR A O 1
ATOM 1066 N N . ASN A 1 134 ? 5.772 6.471 4.077 1.00 84.25 134 ASN A N 1
ATOM 1067 C CA . ASN A 1 134 ? 5.616 6.818 2.670 1.00 84.25 134 ASN A CA 1
ATOM 1068 C C . ASN A 1 134 ? 5.025 5.618 1.908 1.00 84.25 134 ASN A C 1
ATOM 1070 O O . ASN A 1 134 ? 5.480 4.488 2.081 1.00 84.25 134 ASN A O 1
ATOM 1074 N N . LEU A 1 135 ? 4.067 5.869 1.011 1.00 84.62 135 LEU A N 1
ATOM 1075 C CA . LEU A 1 135 ? 3.483 4.851 0.131 1.00 84.62 135 LEU A CA 1
ATOM 1076 C C . LEU A 1 135 ? 4.499 4.197 -0.823 1.00 84.62 135 LEU A C 1
ATOM 1078 O O . LEU A 1 135 ? 4.246 3.102 -1.311 1.00 84.62 135 LEU A O 1
ATOM 1082 N N . GLY A 1 136 ? 5.639 4.847 -1.081 1.00 82.69 136 GLY A N 1
ATOM 1083 C CA . GLY A 1 136 ? 6.729 4.295 -1.894 1.00 82.69 136 GLY A CA 1
ATOM 1084 C C . GLY A 1 136 ? 7.663 3.327 -1.156 1.00 82.69 136 GLY A C 1
ATOM 1085 O O . GLY A 1 136 ? 8.507 2.704 -1.790 1.00 82.69 136 GLY A O 1
ATOM 1086 N N . TRP A 1 137 ? 7.551 3.208 0.170 1.00 84.81 137 TRP A N 1
ATOM 1087 C CA . TRP A 1 137 ? 8.334 2.259 0.971 1.00 84.81 137 TRP A CA 1
ATOM 1088 C C . TRP A 1 137 ? 7.546 0.969 1.176 1.00 84.81 137 TRP A C 1
ATOM 1090 O O . TRP A 1 137 ? 6.327 0.972 1.057 1.00 84.81 137 TRP A O 1
ATOM 1100 N N . VAL A 1 138 ? 8.216 -0.121 1.568 1.00 89.81 138 VAL A N 1
ATOM 1101 C CA . VAL A 1 138 ? 7.563 -1.429 1.780 1.00 89.81 138 VAL A CA 1
ATOM 1102 C C . VAL A 1 138 ? 6.345 -1.349 2.705 1.00 89.81 138 VAL A C 1
ATOM 1104 O O . VAL A 1 138 ? 5.322 -1.961 2.422 1.00 89.81 138 VAL A O 1
ATOM 1107 N N . MET A 1 139 ? 6.408 -0.527 3.756 1.00 89.25 139 MET A N 1
ATOM 1108 C CA . MET A 1 139 ? 5.293 -0.368 4.689 1.00 89.25 139 MET A CA 1
ATOM 1109 C C . MET A 1 139 ? 4.074 0.319 4.072 1.00 89.25 139 MET A C 1
A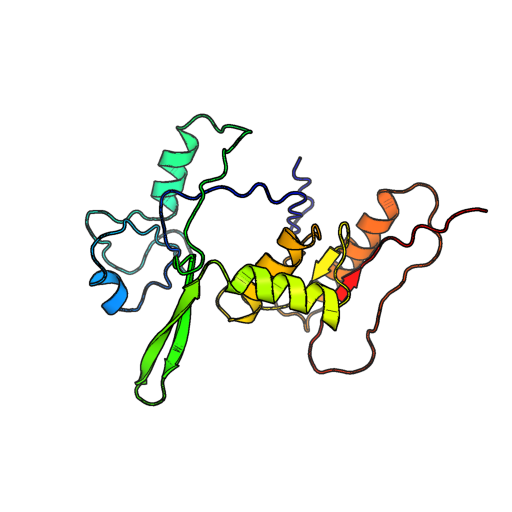TOM 1111 O O . MET A 1 139 ? 2.972 0.105 4.556 1.00 89.25 139 MET A O 1
ATOM 1115 N N . GLY A 1 140 ? 4.236 1.096 3.002 1.00 90.56 140 GLY A N 1
ATOM 1116 C CA . GLY A 1 140 ? 3.141 1.760 2.300 1.00 90.56 140 GLY A CA 1
ATOM 1117 C C . GLY A 1 140 ? 2.092 0.780 1.762 1.00 90.56 140 GLY A C 1
ATOM 1118 O O . GLY A 1 140 ? 0.939 0.821 2.196 1.00 90.56 140 GLY A O 1
ATOM 1119 N N . PRO A 1 141 ? 2.467 -0.141 0.857 1.00 91.69 141 PRO A N 1
ATOM 1120 C CA . PRO A 1 141 ? 1.569 -1.193 0.397 1.00 91.69 141 PRO A CA 1
ATOM 1121 C C . PRO A 1 141 ? 1.100 -2.123 1.521 1.00 91.69 141 PRO A C 1
ATOM 1123 O O . PRO A 1 141 ? -0.067 -2.505 1.510 1.00 91.69 141 PRO A O 1
ATOM 1126 N N . VAL A 1 142 ? 1.953 -2.445 2.510 1.00 93.06 142 VAL A N 1
ATOM 1127 C CA . VAL A 1 142 ? 1.551 -3.276 3.667 1.00 93.06 142 VAL A CA 1
ATOM 1128 C C . VAL A 1 142 ? 0.339 -2.668 4.359 1.00 93.06 142 VAL A C 1
ATOM 1130 O O . VAL A 1 142 ? -0.696 -3.321 4.445 1.00 93.06 142 VAL A O 1
ATOM 1133 N N . VAL A 1 143 ? 0.424 -1.406 4.794 1.00 91.81 143 VAL A N 1
ATOM 1134 C CA . VAL A 1 143 ? -0.657 -0.782 5.572 1.00 91.81 143 VAL A CA 1
ATOM 1135 C C . VAL A 1 143 ? -1.925 -0.612 4.740 1.00 91.81 143 VAL A C 1
ATOM 1137 O O . VAL A 1 143 ? -3.024 -0.766 5.267 1.00 91.81 143 VAL A O 1
ATOM 1140 N N . LEU A 1 144 ? -1.786 -0.376 3.432 1.00 94.44 144 LEU A N 1
ATOM 1141 C CA . LEU A 1 144 ? -2.910 -0.312 2.502 1.00 94.44 144 LEU A CA 1
ATOM 1142 C C . LEU A 1 144 ? -3.653 -1.648 2.430 1.00 94.44 144 LEU A C 1
ATOM 1144 O O . LEU A 1 144 ? -4.870 -1.683 2.625 1.00 94.44 144 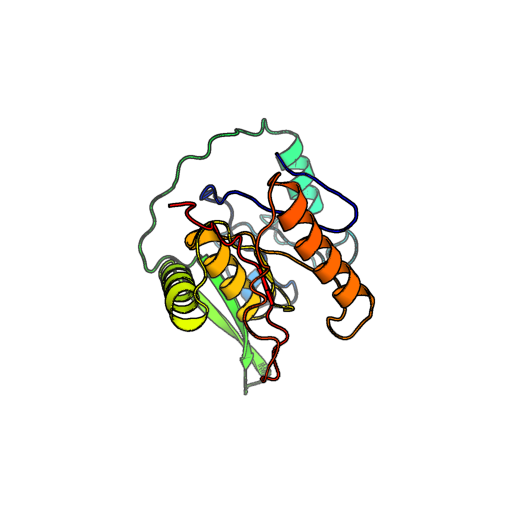LEU A O 1
ATOM 1148 N N . PHE A 1 145 ? -2.934 -2.744 2.179 1.00 95.00 145 PHE A N 1
ATOM 1149 C CA . PHE A 1 145 ? -3.543 -4.069 2.084 1.00 95.00 145 PHE A CA 1
ATOM 1150 C C . PHE A 1 145 ? -4.115 -4.524 3.419 1.00 95.00 145 PHE A C 1
ATOM 1152 O O . PHE A 1 145 ? -5.251 -4.990 3.467 1.00 95.00 145 PHE A O 1
ATOM 1159 N N . THR A 1 146 ? -3.367 -4.323 4.501 1.00 94.12 146 THR A N 1
ATOM 1160 C CA . THR A 1 146 ? -3.795 -4.660 5.853 1.00 94.12 146 THR A CA 1
ATOM 1161 C C . THR A 1 146 ? -5.097 -3.963 6.234 1.00 94.12 146 THR A C 1
ATOM 1163 O O . THR A 1 146 ? -5.993 -4.619 6.759 1.00 94.12 146 THR A O 1
ATOM 1166 N N . CYS A 1 147 ? -5.234 -2.659 5.973 1.00 92.44 147 CYS A N 1
ATOM 1167 C CA . CYS A 1 147 ? -6.457 -1.946 6.335 1.00 92.44 147 CYS A CA 1
ATOM 1168 C C . CYS A 1 147 ? -7.637 -2.432 5.498 1.00 92.44 147 CYS A C 1
ATOM 1170 O O . CYS A 1 147 ? -8.664 -2.849 6.027 1.00 92.44 147 CYS A O 1
ATOM 1172 N N . PHE A 1 148 ? -7.483 -2.409 4.177 1.00 94.19 148 PHE A N 1
ATOM 1173 C CA . PHE A 1 148 ? -8.602 -2.624 3.273 1.00 94.19 148 PHE A CA 1
ATOM 1174 C C . PHE A 1 148 ? -9.103 -4.065 3.236 1.00 94.19 148 PHE A C 1
ATOM 1176 O O . PHE A 1 148 ? -10.311 -4.269 3.110 1.00 94.19 148 PHE A O 1
ATOM 1183 N N . LEU A 1 149 ? -8.219 -5.053 3.387 1.00 95.06 149 LEU A N 1
ATOM 1184 C CA . LEU A 1 149 ? -8.626 -6.458 3.426 1.00 95.06 149 LEU A CA 1
ATOM 1185 C C . LEU A 1 149 ? -9.217 -6.865 4.782 1.00 95.06 149 LEU A C 1
ATOM 1187 O O . LEU A 1 149 ? -10.108 -7.709 4.810 1.00 95.06 149 LEU A O 1
ATOM 1191 N N . ASN A 1 150 ? -8.815 -6.217 5.881 1.00 94.44 150 ASN A N 1
ATOM 1192 C CA . ASN A 1 150 ? -9.438 -6.421 7.195 1.00 94.44 150 ASN A CA 1
ATOM 1193 C C . ASN A 1 150 ? -10.695 -5.555 7.418 1.00 94.44 150 ASN A C 1
ATOM 1195 O O . ASN A 1 150 ? -11.309 -5.633 8.480 1.00 94.44 150 ASN A O 1
ATOM 1199 N N . GLY A 1 151 ? -11.097 -4.728 6.445 1.00 92.12 151 GLY A N 1
ATOM 1200 C CA . GLY A 1 151 ? -12.263 -3.843 6.559 1.00 92.12 151 GLY A CA 1
ATOM 1201 C C . GLY A 1 151 ? -12.053 -2.627 7.470 1.00 92.12 151 GLY A C 1
ATOM 1202 O O . GLY A 1 151 ? -13.028 -2.032 7.932 1.00 92.12 151 GLY A O 1
ATOM 1203 N N . ALA A 1 152 ? -10.801 -2.273 7.750 1.00 91.12 152 ALA A N 1
ATOM 1204 C CA . ALA A 1 152 ? -10.420 -1.065 8.466 1.00 91.12 152 ALA A CA 1
ATOM 1205 C C . ALA A 1 152 ? -10.281 0.133 7.509 1.00 91.12 152 ALA A C 1
ATOM 1207 O O . ALA A 1 152 ? -10.166 -0.000 6.285 1.00 91.12 152 ALA A O 1
ATOM 1208 N N . THR A 1 153 ? -10.257 1.327 8.085 1.00 91.38 153 THR A N 1
ATOM 1209 C CA . THR A 1 153 ? -10.032 2.592 7.390 1.00 91.38 153 THR A CA 1
ATOM 1210 C C . THR A 1 153 ? -8.575 3.011 7.545 1.00 91.38 153 THR A C 1
ATOM 1212 O O . THR A 1 153 ? -8.077 3.142 8.659 1.00 91.38 153 THR A O 1
ATOM 1215 N N . LEU A 1 154 ? -7.893 3.268 6.429 1.00 90.88 154 LEU A N 1
ATOM 1216 C CA . LEU A 1 154 ? -6.539 3.818 6.440 1.00 90.88 154 LEU A CA 1
ATOM 1217 C C . LEU A 1 15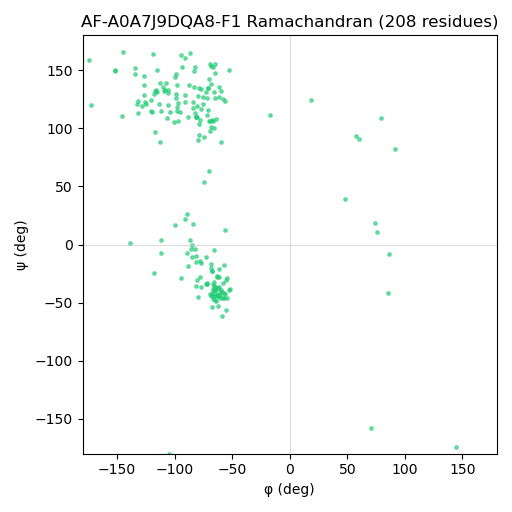4 ? -6.585 5.346 6.560 1.00 90.88 154 LEU A C 1
ATOM 1219 O O . LEU A 1 154 ? -7.154 6.018 5.696 1.00 90.88 154 LEU A O 1
ATOM 1223 N N . ALA A 1 155 ? -5.939 5.891 7.589 1.00 90.62 155 ALA A N 1
ATOM 1224 C CA . ALA A 1 155 ? -5.761 7.325 7.776 1.00 90.62 155 ALA A CA 1
ATOM 1225 C C . ALA A 1 155 ? -4.375 7.775 7.283 1.00 90.62 155 ALA A C 1
ATOM 1227 O O . ALA A 1 155 ? -3.340 7.349 7.801 1.00 90.62 155 ALA A O 1
ATOM 1228 N N . LEU A 1 156 ? -4.358 8.663 6.285 1.00 89.88 156 LEU A N 1
ATOM 1229 C CA . LEU A 1 156 ? -3.138 9.178 5.658 1.00 89.88 156 LEU A CA 1
ATOM 1230 C C . LEU A 1 156 ? -2.851 10.613 6.101 1.00 89.88 156 LEU A C 1
ATOM 1232 O O . LEU A 1 156 ? -3.713 11.483 5.998 1.00 89.88 156 LEU A O 1
ATOM 1236 N N . TYR A 1 157 ? -1.613 10.861 6.525 1.00 87.38 157 TYR A N 1
ATOM 1237 C CA . TYR A 1 157 ? -1.119 12.190 6.873 1.00 87.38 157 TYR A CA 1
ATOM 1238 C C . TYR A 1 157 ? 0.027 12.600 5.951 1.00 87.38 157 TYR A C 1
ATOM 1240 O O . TYR A 1 157 ? 0.978 11.844 5.754 1.00 87.38 157 TYR A O 1
ATOM 1248 N N . HIS A 1 158 ? -0.046 13.819 5.417 1.00 87.62 158 HIS A N 1
ATOM 1249 C CA . HIS A 1 158 ? 1.026 14.403 4.622 1.00 87.62 158 HIS A CA 1
ATOM 1250 C C . HIS A 1 158 ? 1.852 15.377 5.469 1.00 87.62 158 HIS A C 1
ATOM 1252 O O . HIS A 1 158 ? 1.414 16.485 5.774 1.00 87.62 158 HIS A O 1
ATOM 1258 N N . GLY A 1 159 ? 3.058 14.957 5.848 1.00 87.00 159 GLY A N 1
ATOM 1259 C CA . GLY A 1 159 ? 4.000 15.771 6.609 1.00 87.00 159 GLY A CA 1
ATOM 1260 C C . GLY A 1 159 ? 4.815 14.946 7.601 1.00 87.00 159 GLY A C 1
ATOM 1261 O O . GLY A 1 159 ? 4.723 13.722 7.644 1.00 87.00 159 GLY A O 1
ATOM 1262 N N . SER A 1 160 ? 5.612 15.628 8.426 1.00 85.31 160 SER A N 1
ATOM 1263 C CA . SER A 1 160 ? 6.412 14.967 9.463 1.00 85.31 160 SER A CA 1
ATOM 1264 C C . SER A 1 160 ? 5.536 14.469 10.624 1.00 85.31 160 SER A C 1
ATOM 1266 O O . SER A 1 160 ? 4.770 15.271 11.174 1.00 85.31 160 SER A O 1
ATOM 1268 N N . PRO A 1 161 ? 5.689 13.203 11.063 1.00 83.44 161 PRO A N 1
ATOM 1269 C CA . PRO A 1 161 ? 4.978 12.669 12.224 1.00 83.44 161 PRO A CA 1
ATOM 1270 C C . PRO A 1 161 ? 5.492 13.221 13.561 1.00 83.44 161 PRO A C 1
ATOM 1272 O O . PRO A 1 161 ? 4.863 13.018 14.591 1.00 83.44 161 PRO A O 1
ATOM 1275 N N . LEU A 1 162 ? 6.628 13.926 13.564 1.00 84.00 162 LEU A N 1
ATOM 1276 C CA . LEU A 1 162 ? 7.222 14.509 14.774 1.00 84.00 162 LEU A CA 1
ATOM 1277 C C . LEU A 1 162 ? 6.702 15.926 15.067 1.00 84.00 162 LEU A C 1
ATOM 1279 O O . LEU A 1 162 ? 7.025 16.517 16.094 1.00 84.00 162 LEU A O 1
ATOM 1283 N N . GLY A 1 163 ? 5.929 16.506 14.145 1.00 84.38 163 GLY A N 1
ATOM 1284 C CA . GLY A 1 163 ? 5.436 17.874 14.255 1.00 84.38 163 GLY A CA 1
ATOM 1285 C C . GLY A 1 163 ? 4.072 17.983 14.937 1.00 84.38 163 GLY A C 1
ATOM 1286 O O . GLY A 1 163 ? 3.262 17.059 14.926 1.00 84.38 163 GLY A O 1
ATOM 1287 N N . ARG A 1 164 ? 3.751 19.190 15.423 1.00 87.81 164 ARG A N 1
ATOM 1288 C CA . ARG A 1 164 ? 2.417 19.524 15.967 1.00 87.81 164 ARG A CA 1
ATOM 1289 C C . ARG A 1 164 ? 1.267 19.241 14.993 1.00 87.81 164 ARG A C 1
ATOM 1291 O O . ARG A 1 164 ? 0.160 18.957 15.437 1.00 87.81 164 ARG A O 1
ATOM 1298 N N . GLY A 1 165 ? 1.520 19.319 13.684 1.00 88.62 165 GLY A N 1
ATOM 1299 C CA . GLY A 1 165 ? 0.527 18.992 12.656 1.00 88.62 165 GLY A CA 1
ATOM 1300 C C . GLY A 1 165 ? 0.037 17.545 12.749 1.00 88.62 165 GLY A C 1
ATOM 1301 O O . GLY A 1 165 ? -1.164 17.312 12.653 1.00 88.62 165 GLY A O 1
ATOM 1302 N N . PHE A 1 166 ? 0.934 16.601 13.049 1.00 85.56 166 PHE A N 1
ATOM 1303 C CA . PHE A 1 166 ? 0.563 15.202 13.240 1.00 85.56 166 PHE A CA 1
ATOM 1304 C C . PHE A 1 166 ? -0.272 15.020 14.509 1.00 85.56 166 PHE A C 1
ATOM 1306 O O . PHE A 1 166 ? -1.327 14.403 14.460 1.00 85.56 166 PHE A O 1
ATOM 1313 N N . GLY A 1 167 ? 0.114 15.653 15.622 1.00 85.00 167 GLY A N 1
ATOM 1314 C CA . GLY A 1 167 ? -0.692 15.631 16.849 1.00 85.00 167 GLY A CA 1
ATOM 1315 C C . GLY A 1 167 ? -2.126 16.136 16.634 1.00 85.00 167 GLY A C 1
ATOM 1316 O O . GLY A 1 167 ? -3.077 15.501 17.085 1.00 85.00 167 GLY A O 1
ATOM 1317 N N . LYS A 1 168 ? -2.297 17.228 15.872 1.00 86.50 168 LYS A N 1
ATOM 1318 C CA . LYS A 1 168 ? -3.626 17.738 15.486 1.00 86.50 168 LYS A CA 1
ATOM 1319 C C . LYS A 1 168 ? -4.398 16.745 14.617 1.00 86.50 168 LYS A C 1
ATOM 1321 O O . LYS A 1 168 ? -5.581 16.534 14.847 1.00 86.50 168 LYS A O 1
ATOM 1326 N N . PHE A 1 169 ? -3.736 16.134 13.639 1.00 84.56 169 PHE A N 1
ATOM 1327 C CA . PHE A 1 169 ? -4.340 15.118 12.779 1.00 84.56 169 PHE A CA 1
ATOM 1328 C C . PHE A 1 169 ? -4.887 13.936 13.592 1.00 84.56 169 PHE A C 1
ATOM 1330 O O . PHE A 1 169 ? -6.039 13.548 13.415 1.00 84.56 169 PHE A O 1
ATOM 1337 N N . ILE A 1 170 ? -4.110 13.435 14.553 1.00 84.19 170 ILE A N 1
ATOM 1338 C CA . ILE A 1 170 ? -4.539 12.350 15.445 1.00 84.19 170 ILE A CA 1
ATOM 1339 C C . ILE A 1 170 ? -5.705 12.770 16.335 1.00 84.19 170 ILE A C 1
ATOM 1341 O O . ILE A 1 170 ? -6.649 12.000 16.508 1.00 84.19 170 ILE A O 1
ATOM 1345 N N . GLN A 1 171 ? -5.686 14.001 16.849 1.00 81.69 171 GLN A N 1
ATOM 1346 C CA . GLN A 1 171 ? -6.797 14.536 17.633 1.00 81.69 171 GLN A CA 1
ATOM 1347 C C . GLN A 1 171 ? -8.102 14.578 16.826 1.00 81.69 171 GLN A C 1
ATOM 1349 O O . GLN A 1 171 ? -9.150 14.218 17.360 1.00 81.69 171 GLN A O 1
ATOM 1354 N N . VAL A 1 172 ? -8.041 14.973 15.549 1.00 83.06 172 VAL A N 1
ATOM 1355 C CA . VAL A 1 172 ? -9.223 15.009 14.675 1.00 83.06 172 VAL A CA 1
ATOM 1356 C C . VAL A 1 172 ? -9.773 13.606 14.445 1.00 83.06 172 VAL A C 1
ATOM 1358 O O . VAL A 1 172 ? -10.966 13.392 14.644 1.00 83.06 172 VAL A O 1
ATOM 1361 N N . ILE A 1 173 ? -8.922 12.633 14.111 1.00 80.12 173 ILE A N 1
ATOM 1362 C CA . ILE A 1 173 ? -9.376 11.251 13.895 1.00 80.12 173 ILE A CA 1
ATOM 1363 C C . ILE A 1 173 ? -10.014 10.687 15.168 1.00 80.12 173 ILE A C 1
ATOM 1365 O O . ILE A 1 173 ? -11.090 10.099 15.111 1.00 80.12 173 ILE A O 1
ATOM 1369 N N . ALA A 1 174 ? -9.404 10.932 16.330 1.00 75.75 174 ALA A N 1
ATOM 1370 C CA . ALA A 1 174 ? -9.977 10.524 17.608 1.00 75.75 174 ALA A CA 1
ATOM 1371 C C . ALA A 1 174 ? -11.317 11.220 17.917 1.00 75.75 174 ALA A C 1
ATOM 1373 O O . ALA A 1 174 ? -12.141 10.663 18.637 1.00 75.75 174 ALA A O 1
ATOM 1374 N N . SER A 1 175 ? -11.562 12.430 17.405 1.00 70.69 175 SER A N 1
ATOM 1375 C CA . SER A 1 175 ? -12.848 13.121 17.581 1.00 70.69 175 SER A CA 1
ATOM 1376 C C . SER A 1 175 ? -13.938 12.665 16.605 1.00 70.69 175 SER A C 1
ATOM 1378 O O . SER A 1 175 ? -15.094 12.571 17.007 1.00 70.69 175 SER A O 1
ATOM 1380 N N . GLU A 1 176 ? -13.592 12.332 15.359 1.00 67.81 176 GLU A N 1
ATOM 1381 C CA . GLU A 1 176 ? -14.549 11.823 14.360 1.00 67.81 176 GLU A CA 1
ATOM 1382 C C . GLU A 1 176 ? -15.137 10.472 14.787 1.00 67.81 176 GLU A C 1
ATOM 1384 O O . GLU A 1 176 ? -16.338 10.247 14.655 1.00 67.81 176 GLU A O 1
ATOM 1389 N N . GLU A 1 177 ? -14.327 9.619 15.418 1.00 57.44 177 GLU A N 1
ATOM 1390 C CA . GLU A 1 177 ? -14.799 8.358 16.002 1.00 57.44 177 GLU A CA 1
ATOM 1391 C C . GLU A 1 177 ? -15.848 8.557 17.113 1.00 57.44 177 GLU A C 1
ATOM 1393 O O . GLU A 1 177 ? -16.707 7.697 17.296 1.00 57.44 177 GLU A O 1
ATOM 1398 N N . LYS A 1 178 ? -15.830 9.698 17.824 1.00 55.59 178 LYS A N 1
ATOM 1399 C CA . LYS A 1 178 ? -16.824 10.027 18.867 1.00 55.59 178 LYS A CA 1
ATOM 1400 C C . LYS A 1 178 ? -18.161 10.496 18.298 1.00 55.59 178 LYS A C 1
ATOM 1402 O O . LYS A 1 178 ? -19.196 10.207 18.884 1.00 55.59 178 LYS A O 1
ATOM 1407 N N . ASN A 1 179 ? -18.152 11.243 17.193 1.00 50.06 179 ASN A N 1
ATOM 1408 C CA . ASN A 1 179 ? -19.354 11.904 16.664 1.00 50.06 179 ASN A CA 1
ATOM 1409 C C . ASN A 1 179 ? -20.304 10.966 15.906 1.00 50.06 179 ASN A C 1
ATOM 1411 O O . ASN A 1 179 ? -21.450 11.328 15.650 1.00 50.06 179 ASN A O 1
ATOM 1415 N N . ASP A 1 180 ? -19.847 9.769 15.552 1.00 49.62 180 ASP A N 1
ATOM 1416 C CA . ASP A 1 180 ? -20.635 8.777 14.814 1.00 49.62 180 ASP A CA 1
ATOM 1417 C C . ASP A 1 180 ? -21.489 7.880 15.747 1.00 49.62 180 ASP A C 1
ATOM 1419 O O . ASP A 1 180 ? -22.172 6.965 15.289 1.00 49.62 180 ASP A O 1
ATOM 1423 N N . SER A 1 181 ? -21.473 8.145 17.062 1.00 41.72 181 SER A N 1
ATOM 1424 C CA . SER A 1 181 ? -22.287 7.476 18.086 1.00 41.72 181 SER A CA 1
ATOM 1425 C C . SER A 1 181 ? -22.678 8.453 19.203 1.00 41.72 181 SER A C 1
ATOM 1427 O O . SER A 1 181 ? -21.843 8.851 20.014 1.00 41.72 181 SER A O 1
ATOM 1429 N N . LEU A 1 182 ? -23.963 8.811 19.280 1.00 36.84 182 LEU A N 1
ATOM 1430 C CA . LEU A 1 182 ? -24.572 9.222 20.549 1.00 36.84 182 LEU A CA 1
ATOM 1431 C C . LEU A 1 182 ? -24.345 8.063 21.539 1.00 36.84 182 LEU A C 1
ATOM 1433 O O . LEU A 1 182 ? -24.729 6.944 21.222 1.00 36.84 182 LEU A O 1
ATOM 1437 N N . GLU A 1 183 ? -23.708 8.352 22.679 1.00 36.25 183 GLU A N 1
ATOM 1438 C CA . GLU A 1 183 ? -23.239 7.429 23.741 1.00 36.25 183 GLU A CA 1
ATOM 1439 C C . GLU A 1 183 ? -21.791 6.908 23.592 1.00 36.25 183 GLU A C 1
ATOM 1441 O O . GLU A 1 183 ? -21.516 5.792 23.165 1.00 36.25 183 GLU A O 1
ATOM 1446 N N . THR A 1 184 ? -20.823 7.726 24.020 1.00 34.53 184 THR A N 1
ATOM 1447 C CA . THR A 1 184 ? -19.421 7.322 24.237 1.00 34.53 184 THR A CA 1
ATOM 1448 C C . THR A 1 184 ? -19.217 6.681 25.613 1.00 34.53 184 THR A C 1
ATOM 1450 O O . THR A 1 184 ? -19.312 7.374 26.626 1.00 34.53 184 THR A O 1
ATOM 1453 N N . THR A 1 185 ? -18.813 5.408 25.649 1.00 31.39 185 THR A N 1
ATOM 1454 C CA . THR A 1 185 ? -18.038 4.815 26.757 1.00 31.39 185 THR A CA 1
ATOM 1455 C C . THR A 1 185 ? -16.628 4.451 26.264 1.00 31.39 185 THR A C 1
ATOM 1457 O O . THR A 1 185 ? -16.459 4.054 25.119 1.00 31.39 185 THR A O 1
ATOM 1460 N N . GLU A 1 186 ? -15.639 4.725 27.124 1.00 36.78 186 GLU A N 1
ATOM 1461 C CA . GLU A 1 186 ? -14.169 4.574 27.046 1.00 36.78 186 GLU A CA 1
ATOM 1462 C C . GLU A 1 186 ? -13.456 4.419 25.681 1.00 36.78 186 GLU A C 1
ATOM 1464 O O . GLU A 1 186 ? -13.657 3.490 24.910 1.00 36.78 186 GLU A O 1
ATOM 1469 N N . PHE A 1 187 ? -12.489 5.314 25.437 1.00 38.28 187 PHE A N 1
ATOM 1470 C CA . PHE A 1 187 ? -11.506 5.188 24.359 1.00 38.28 187 PHE A CA 1
ATOM 1471 C C . PHE A 1 187 ? -10.425 4.173 24.737 1.00 38.28 187 PHE A C 1
ATOM 1473 O O . PHE A 1 187 ? -9.612 4.430 25.625 1.00 38.28 187 PHE A O 1
ATOM 1480 N N . GLY A 1 188 ? -10.334 3.073 23.994 1.00 37.00 188 GLY A N 1
ATOM 1481 C CA . GLY A 1 188 ? -9.128 2.253 23.969 1.00 37.00 188 GLY A CA 1
ATOM 1482 C C . GLY A 1 188 ? -8.077 2.886 23.058 1.00 37.00 188 GLY A C 1
ATOM 1483 O O . GLY A 1 188 ? -8.033 2.574 21.872 1.00 37.00 188 GLY A O 1
ATOM 1484 N N . ILE A 1 189 ? -7.211 3.759 23.586 1.00 40.88 189 ILE A N 1
ATOM 1485 C CA . ILE A 1 189 ? -5.910 4.010 22.943 1.00 40.88 189 ILE A CA 1
ATOM 1486 C C . ILE A 1 189 ? -5.060 2.776 23.246 1.00 40.88 189 ILE A C 1
ATOM 1488 O O . ILE A 1 189 ? -4.433 2.687 24.303 1.00 40.88 189 ILE A O 1
ATOM 1492 N N . ALA A 1 190 ? -5.072 1.789 22.351 1.00 39.06 190 ALA A N 1
ATOM 1493 C CA . ALA A 1 190 ? -4.164 0.659 22.460 1.00 39.06 190 ALA A CA 1
ATOM 1494 C C . ALA A 1 190 ? -2.727 1.156 22.205 1.00 39.06 190 ALA A C 1
ATOM 1496 O O . ALA A 1 190 ? -2.320 1.395 21.075 1.00 39.06 190 ALA A O 1
ATOM 1497 N N . ASN A 1 191 ? -1.991 1.334 23.303 1.00 35.62 191 ASN A N 1
ATOM 1498 C CA . ASN A 1 191 ? -0.538 1.482 23.414 1.00 35.62 191 ASN A CA 1
ATOM 1499 C C . ASN A 1 191 ? 0.156 2.622 22.643 1.00 35.62 191 ASN A C 1
ATOM 1501 O O . ASN A 1 191 ? 0.715 2.449 21.569 1.00 35.62 191 ASN A O 1
ATOM 1505 N N . LEU A 1 192 ? 0.325 3.745 23.349 1.00 36.44 192 LEU A N 1
ATOM 1506 C CA . LEU A 1 192 ? 1.424 4.704 23.151 1.00 36.44 192 LEU A CA 1
ATOM 1507 C C . LEU A 1 192 ? 2.645 4.389 24.041 1.00 36.44 192 LEU A C 1
ATOM 1509 O O . LEU A 1 192 ? 3.449 5.271 24.345 1.00 36.44 192 LEU A O 1
ATOM 1513 N N . ARG A 1 193 ? 2.797 3.144 24.510 1.00 30.44 193 ARG A N 1
ATOM 1514 C CA . ARG A 1 193 ? 3.947 2.741 25.327 1.00 30.44 193 ARG A CA 1
ATOM 1515 C C . ARG A 1 193 ? 4.828 1.772 24.547 1.00 30.44 193 ARG A C 1
ATOM 1517 O O . ARG A 1 193 ? 4.420 0.665 24.226 1.00 30.44 193 ARG A O 1
ATOM 1524 N N . SER A 1 194 ? 6.037 2.268 24.274 1.00 32.28 194 SER A N 1
ATOM 1525 C CA . SER A 1 194 ? 7.226 1.576 23.766 1.00 32.28 194 SER A CA 1
ATOM 1526 C C . SER A 1 194 ? 7.099 0.899 22.402 1.00 32.28 194 SER A C 1
ATOM 1528 O O . SER A 1 194 ? 6.805 -0.286 22.318 1.00 32.28 194 SER A O 1
ATOM 1530 N N . ASN A 1 195 ? 7.421 1.634 21.336 1.00 30.70 195 ASN A N 1
ATOM 1531 C CA . ASN A 1 195 ? 8.503 1.292 20.405 1.00 30.70 195 ASN A CA 1
ATOM 1532 C C . ASN A 1 195 ? 8.668 2.428 19.386 1.00 30.70 195 ASN A C 1
ATOM 1534 O O . ASN A 1 195 ? 7.765 3.231 19.191 1.00 30.70 195 ASN A O 1
ATOM 1538 N N . LEU A 1 196 ? 9.838 2.511 18.755 1.00 37.56 196 LEU A N 1
ATOM 1539 C CA . LEU A 1 196 ? 10.293 3.536 17.799 1.00 37.56 196 LEU A CA 1
ATOM 1540 C C . LEU A 1 196 ? 9.408 3.754 16.540 1.00 37.56 196 LEU A C 1
ATOM 1542 O O . LEU A 1 196 ? 9.828 4.434 15.607 1.00 37.56 196 LEU A O 1
ATOM 1546 N N . ALA A 1 197 ? 8.192 3.211 16.494 1.00 50.75 197 ALA A N 1
ATOM 1547 C CA . ALA A 1 197 ? 7.228 3.373 15.416 1.00 50.75 197 ALA A CA 1
ATOM 1548 C C . ALA A 1 197 ? 5.956 4.036 15.968 1.00 50.75 197 ALA A C 1
ATOM 1550 O O . ALA A 1 197 ? 5.245 3.449 16.777 1.00 50.75 197 ALA A O 1
ATOM 1551 N N . ASN A 1 198 ? 5.664 5.263 15.529 1.00 63.00 198 ASN A N 1
ATOM 1552 C CA . ASN A 1 198 ? 4.452 6.011 15.890 1.00 63.00 198 ASN A CA 1
ATOM 1553 C C . ASN A 1 198 ? 3.196 5.390 15.238 1.00 63.00 198 ASN A C 1
ATOM 1555 O O . ASN A 1 198 ? 2.583 6.016 14.379 1.00 63.00 198 ASN A O 1
ATOM 1559 N N . ILE A 1 199 ? 2.841 4.150 15.578 1.00 67.69 199 ILE A N 1
ATOM 1560 C CA . ILE A 1 199 ? 1.645 3.460 15.072 1.00 67.69 199 ILE A CA 1
ATOM 1561 C C . ILE A 1 199 ? 0.441 3.885 15.906 1.00 67.69 199 ILE A C 1
ATOM 1563 O O . ILE A 1 199 ? 0.525 3.962 17.130 1.00 67.69 199 ILE A O 1
ATOM 1567 N N . ILE A 1 200 ? -0.678 4.173 15.245 1.00 75.06 200 ILE A N 1
ATOM 1568 C CA . ILE A 1 200 ? -1.910 4.608 15.898 1.00 75.06 200 ILE A CA 1
ATOM 1569 C C . ILE A 1 200 ? -3.072 3.797 15.343 1.00 75.06 200 ILE A C 1
ATOM 1571 O O . ILE A 1 200 ? -3.336 3.802 14.143 1.00 75.06 200 ILE A O 1
ATOM 1575 N N . GLN A 1 201 ? -3.787 3.128 16.238 1.00 72.12 201 GLN A N 1
ATOM 1576 C CA . GLN A 1 201 ? -4.998 2.384 15.933 1.00 72.12 201 GLN A CA 1
ATOM 1577 C C . GLN A 1 201 ? -6.106 2.848 16.865 1.00 72.12 201 GLN A C 1
ATOM 1579 O O . GLN A 1 201 ? -5.928 2.907 18.083 1.00 72.12 201 GLN A O 1
ATOM 1584 N N . LEU A 1 202 ? -7.243 3.194 16.276 1.00 70.88 202 LEU A N 1
ATOM 1585 C CA . LEU A 1 202 ? -8.434 3.623 16.988 1.00 70.88 202 LEU A CA 1
ATOM 1586 C C . LEU A 1 202 ? -9.552 2.631 16.692 1.00 70.88 202 LEU A C 1
ATOM 1588 O O . LEU A 1 202 ? -9.812 2.304 15.533 1.00 70.88 202 LEU A O 1
ATOM 1592 N N . ARG A 1 203 ? -10.194 2.155 17.757 1.00 72.75 203 ARG A N 1
ATOM 1593 C CA . ARG A 1 203 ? -11.307 1.210 17.704 1.00 72.75 203 ARG A CA 1
ATOM 1594 C C . ARG A 1 203 ? -12.496 1.766 18.473 1.00 72.75 203 ARG A C 1
ATOM 1596 O O . ARG A 1 203 ? -12.342 2.212 19.610 1.00 72.75 203 ARG A O 1
ATOM 1603 N N . LYS A 1 204 ? -13.691 1.626 17.896 1.00 63.75 204 LYS A N 1
ATOM 1604 C CA . LYS A 1 204 ? -14.952 1.783 18.627 1.00 63.75 204 LYS A CA 1
ATOM 1605 C C . LYS A 1 204 ? -15.133 0.599 19.577 1.00 63.75 204 LYS A C 1
ATOM 1607 O O . LYS A 1 204 ? -15.272 -0.539 19.128 1.00 63.75 204 LYS A O 1
ATOM 1612 N N . ILE A 1 205 ? -15.140 0.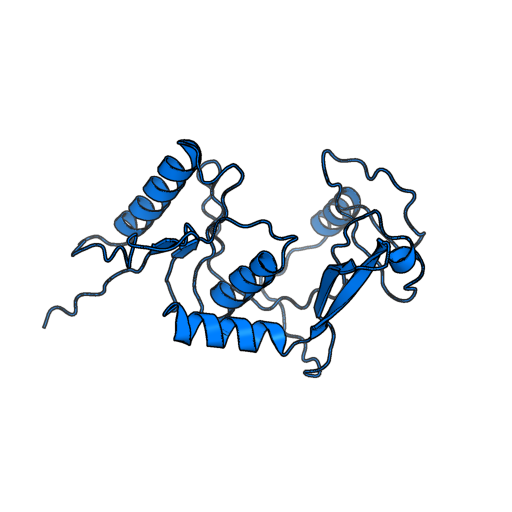850 20.882 1.00 55.25 205 ILE A N 1
ATOM 1613 C CA . ILE A 1 205 ? -15.519 -0.165 21.868 1.00 55.25 205 ILE A CA 1
ATOM 1614 C C . ILE A 1 205 ? -17.048 -0.204 21.899 1.00 55.25 205 ILE A C 1
ATOM 1616 O O . ILE A 1 205 ? -17.688 0.741 22.347 1.00 55.25 205 ILE A O 1
ATOM 1620 N N . LYS A 1 206 ? -17.647 -1.286 21.392 1.00 49.47 206 LYS A N 1
ATOM 1621 C CA . LYS A 1 206 ? -19.060 -1.576 21.657 1.00 49.47 206 LYS A CA 1
ATOM 1622 C C . LYS A 1 206 ? -19.145 -2.186 23.049 1.00 49.47 206 LYS A C 1
ATOM 1624 O O .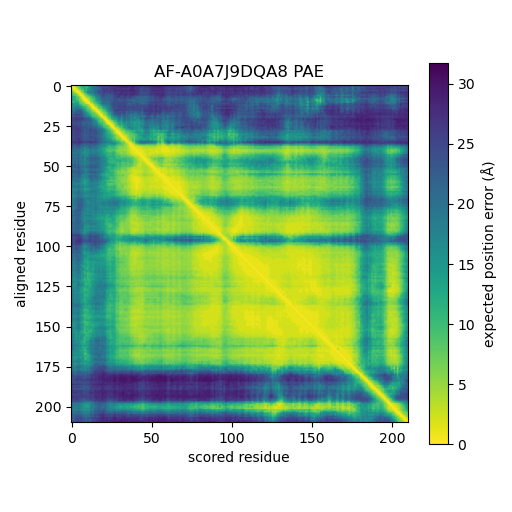 LYS A 1 206 ? -18.791 -3.347 23.232 1.00 49.47 206 LYS A O 1
ATOM 1629 N N . THR A 1 207 ? -19.579 -1.407 24.025 1.00 43.91 207 THR A N 1
ATOM 1630 C CA . THR A 1 207 ? -20.044 -1.947 25.299 1.00 43.91 207 THR A CA 1
ATOM 1631 C C . THR A 1 207 ? -21.395 -2.616 25.046 1.00 43.91 207 THR A C 1
ATOM 1633 O O . THR A 1 207 ? -22.374 -1.965 24.694 1.00 43.91 207 THR A O 1
ATOM 1636 N N . GLU A 1 208 ? -21.449 -3.945 25.152 1.00 37.81 208 GLU A N 1
ATOM 1637 C CA . GLU A 1 208 ? -22.731 -4.640 25.272 1.00 37.81 208 GLU A CA 1
ATOM 1638 C C . GLU A 1 208 ? -23.335 -4.237 26.618 1.00 37.81 208 GLU A C 1
ATOM 1640 O O . GLU A 1 208 ? -22.853 -4.643 27.678 1.00 37.81 208 GLU A O 1
ATOM 1645 N N . VAL A 1 209 ? -24.366 -3.394 26.583 1.00 38.06 209 VAL A N 1
ATOM 1646 C CA . VAL A 1 209 ? -25.249 -3.211 27.734 1.00 38.06 209 VAL A CA 1
A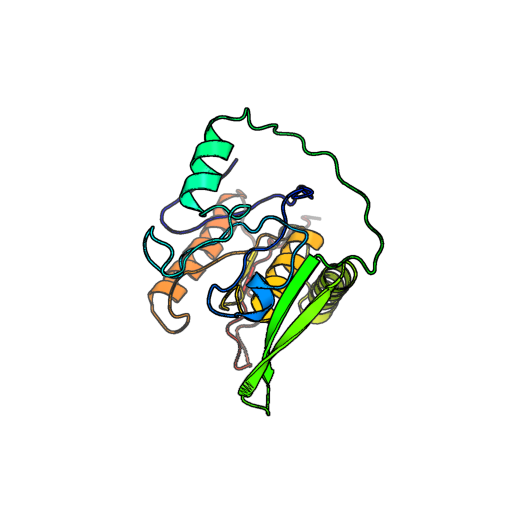TOM 1647 C C . VAL A 1 209 ? -25.993 -4.537 27.900 1.00 38.06 209 VAL A C 1
ATOM 1649 O O . VAL A 1 209 ? -26.798 -4.902 27.044 1.00 38.06 209 VAL A O 1
ATOM 1652 N N . LYS A 1 210 ? -25.626 -5.293 28.939 1.00 35.94 210 LYS A N 1
ATOM 1653 C CA . LYS A 1 210 ? -26.340 -6.500 29.371 1.00 35.94 210 LYS A CA 1
ATOM 1654 C C . LYS A 1 210 ? -27.712 -6.163 29.932 1.00 35.94 210 LYS A C 1
ATOM 1656 O O . LYS A 1 210 ? -27.817 -5.115 30.606 1.00 35.94 210 LYS A O 1
#

Foldseek 3Di:
DWDDDDQWTKDQADDPAPPPADDADDPDAVVVLVPPDGAEEYEDPDDQDDPDDDDPRYHYVVRVVVVVVVDDDDPDHDHDDDDQAAFHDWAWDCDPVRHTDTDTDGNVLLVVLQVCCCPVVVAAAAKEKEWADDCNDPVNVSQVSNQRVRNHIYIDGDDDCVDPSVVVSVVVVVVVLVVVDDDDDDWPFPDPDDDPTPIGMTDRDDDPPD

Solvent-accessible surface area (backbone atoms only — not comparable to full-atom values): 13272 Å² total; per-residue (Å²): 134,78,70,79,57,94,87,42,64,65,57,93,71,76,71,68,64,64,70,92,66,55,59,85,49,79,89,78,56,71,68,63,72,68,53,72,93,65,47,36,46,42,59,46,95,61,81,88,58,67,97,62,91,73,58,94,72,38,39,47,47,68,55,50,48,58,57,54,73,74,46,88,80,70,96,70,69,74,72,69,90,71,63,60,79,42,73,75,49,74,46,73,43,87,36,95,81,76,55,66,42,79,45,77,33,30,56,53,51,45,57,51,31,21,52,49,32,37,71,78,65,63,50,42,64,72,21,42,41,31,65,87,68,53,69,89,43,80,64,23,58,38,54,52,31,20,21,44,73,36,49,19,27,50,53,63,77,93,74,62,77,89,39,72,67,36,59,52,52,53,52,50,56,62,48,55,70,51,73,80,40,93,81,86,64,73,84,55,75,69,62,95,70,87,66,103,61,81,57,46,52,44,51,84,61,81,76,79,83,126

pLDDT: mean 71.12, std 22.91, range [22.8, 96.44]

Sequence (210 aa):
MCRSQSNIAFYPRYVGCSFREHFVLWGKEPRVVEADPFKAIVLPVSGNSVGIELRKQDVSWKEFLSIANQRPRSNHYSPVYRPIDSTINILFSSGTTGEPKAIPWTQLSPIRCSADGWAHNDIRAGDVYCWPTNLGWVMGPVVLFTCFLNGATLALYHGSPLGRGFGKFIQVIASEEKNDSLETTEFGIANLRSNLANIIQLRKIKTEVK